Protein AF-A0A4Q4TQZ6-F1 (afdb_monomer_lite)

Radius of gyration: 32.96 Å; chains: 1; bounding box: 70×83×91 Å

Foldseek 3Di:
DDDDDLLVVLQVFWAFDDLVPPPPVVNVVVVVVVVVVVPPPPDDDDDDDDDDDDDDDDDDDDDDDDDDDDDDDDDDDDQDDLVVVLVVLVVLLVVLVVCLVPDPDDPVLPVLSVVLNVVSVVLSVVSVDSPDDPVVSVVVNVVSVVVNPPDDDDDDDDDDDDDDDDDDDDDDDDDDDPDVDDLVNDDPVRNVVVVVVVVVCVVWNQDPVRRGGTSTDGYPPCVVVPDDQPQWDADSVRRDIDRNDDWDDDVPDTSDDDPDDPVVVVVVVVCVVPVD

Secondary structure (DSSP, 8-state):
-----HHHHHHHHBPBPPTTTS-HHHHHHHHHHHHHTTTTTSS---------------------------------------HHHHHHHHHHHHHHHHHHHHS---HHHHHHHHHHHHHHHHHHHHTTSTT--HHHHHHHHHHHHHHT----S-------------------------S---GGGS-HHHHHHHHHHHHHHHHS---TTSSB-SS--B-TT-GGG----TTEEEEGGGTEEEE-S---EETTEESS--SS-HHHHHHHHHHHHHT-

pLDDT: mean 70.64, std 25.3, range [22.66, 97.5]

Sequence (276 aa):
MFQVDPDMVMLATGRKKDPKNLGPERFKKNKARKGASGEEAEEAASEQEAEAAAGESEEQAAEAQEQDPDTTDAPEPEKADLAPTRRQIQDLVKYAKEVIAETDLSAAQKQKLRAFMRQAKPLLARAGRANAEPSDIADELSRMVGDLKLSSSSKPSSPTQGTQQQSQQQQDGEATTTTNTSIEDLTGDERRALERLIREEEENPHDPSKPYLTPWRPRDYMSPFAFIPRYLEVNQNVCAAVYLRHPVARVGNAEVPTPYPYEINQLAYNWYLRRR

Structure (mmCIF, N/CA/C/O backbone):
data_AF-A0A4Q4TQZ6-F1
#
_entry.id   AF-A0A4Q4TQZ6-F1
#
loop_
_atom_site.group_PDB
_atom_site.id
_atom_site.type_symbol
_atom_site.label_atom_id
_atom_site.label_alt_id
_atom_site.label_comp_id
_atom_site.label_asym_id
_atom_site.label_entity_id
_atom_site.label_seq_id
_atom_site.pdbx_PDB_ins_code
_atom_site.Cartn_x
_atom_site.Cartn_y
_atom_site.Cartn_z
_atom_site.occupancy
_atom_site.B_iso_or_equiv
_atom_site.auth_seq_id
_atom_site.auth_comp_id
_atom_site.auth_asym_id
_atom_site.auth_atom_id
_atom_site.pdbx_PDB_model_num
ATOM 1 N N . MET A 1 1 ? -5.473 -15.841 -15.213 1.00 46.75 1 MET A N 1
ATOM 2 C C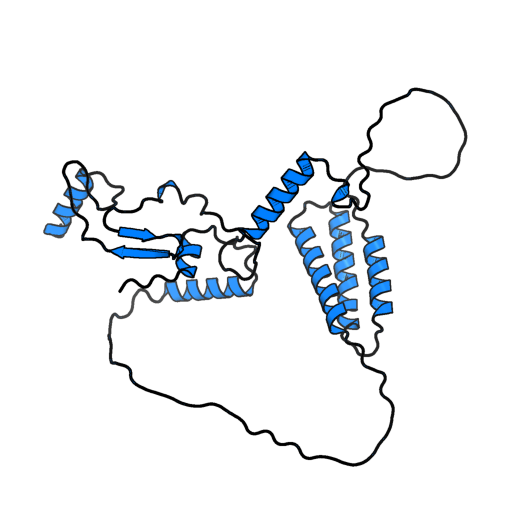A . MET A 1 1 ? -6.347 -14.700 -14.850 1.00 46.75 1 MET A CA 1
ATOM 3 C C . MET A 1 1 ? -5.846 -14.167 -13.511 1.00 46.75 1 MET A C 1
ATOM 5 O O . MET A 1 1 ? -5.540 -14.993 -12.664 1.00 46.75 1 MET A O 1
ATOM 9 N N . PHE A 1 2 ? -5.678 -12.854 -13.321 1.00 53.91 2 PHE A N 1
ATOM 10 C CA . PHE A 1 2 ? -5.187 -12.312 -12.041 1.00 53.91 2 PHE A CA 1
ATOM 11 C C . PHE A 1 2 ? -6.331 -12.261 -11.016 1.00 53.91 2 PHE A C 1
ATOM 13 O O . PHE A 1 2 ? -6.980 -11.231 -10.864 1.00 53.91 2 PHE A O 1
ATOM 20 N N . GLN A 1 3 ? -6.602 -13.380 -10.340 1.00 66.38 3 GLN A N 1
ATOM 21 C CA . GLN A 1 3 ? -7.408 -13.355 -9.120 1.00 66.38 3 GLN A CA 1
ATOM 22 C C . GLN A 1 3 ? -6.571 -12.738 -7.996 1.00 66.38 3 GLN A C 1
ATOM 24 O O . GLN A 1 3 ? -5.414 -13.105 -7.795 1.00 66.38 3 GLN A O 1
ATOM 29 N N . VAL A 1 4 ? -7.151 -11.757 -7.311 1.00 64.62 4 VAL A N 1
ATOM 30 C CA . VAL A 1 4 ? -6.521 -11.025 -6.214 1.00 64.62 4 VAL A CA 1
ATOM 31 C C . VAL A 1 4 ? -7.437 -11.151 -5.007 1.00 64.62 4 VAL A C 1
ATOM 33 O O . VAL A 1 4 ? -8.544 -10.621 -5.028 1.00 64.62 4 VAL A O 1
ATOM 36 N N . ASP A 1 5 ? -6.979 -11.845 -3.965 1.00 78.19 5 ASP A N 1
ATOM 37 C CA . ASP A 1 5 ? -7.731 -11.992 -2.717 1.00 78.19 5 ASP A CA 1
ATOM 38 C C . ASP A 1 5 ? -7.787 -10.642 -1.974 1.00 78.19 5 ASP A C 1
ATOM 40 O O . ASP A 1 5 ? -6.738 -10.159 -1.519 1.00 78.19 5 ASP A O 1
ATOM 44 N N . PRO A 1 6 ? -8.970 -10.018 -1.792 1.00 76.38 6 PRO A N 1
ATOM 45 C CA . PRO A 1 6 ? -9.061 -8.678 -1.202 1.00 76.38 6 PRO A CA 1
ATOM 46 C C . PRO A 1 6 ? -8.483 -8.604 0.220 1.00 76.38 6 PRO A C 1
ATOM 48 O O . PRO A 1 6 ? -7.769 -7.659 0.566 1.00 76.38 6 PRO A O 1
ATOM 51 N N . ASP A 1 7 ? -8.697 -9.649 1.025 1.00 75.69 7 ASP A N 1
ATOM 52 C CA . ASP A 1 7 ? -8.189 -9.750 2.400 1.00 75.69 7 ASP A CA 1
ATOM 53 C C . ASP A 1 7 ? -6.654 -9.712 2.480 1.00 75.69 7 ASP A C 1
ATOM 55 O O . ASP A 1 7 ? -6.078 -9.152 3.423 1.00 75.69 7 ASP A O 1
ATOM 59 N N . MET A 1 8 ? -5.974 -10.275 1.477 1.00 75.12 8 MET A N 1
ATOM 60 C CA . MET A 1 8 ? -4.512 -10.287 1.403 1.00 75.12 8 MET A CA 1
ATOM 61 C C . MET A 1 8 ? -3.959 -8.919 0.985 1.00 75.12 8 MET A C 1
ATOM 63 O O . MET A 1 8 ? -2.924 -8.495 1.507 1.00 75.12 8 MET A O 1
ATOM 67 N N . VAL A 1 9 ? -4.671 -8.184 0.122 1.00 74.12 9 VAL A N 1
ATOM 68 C CA . VAL A 1 9 ? -4.323 -6.799 -0.242 1.00 74.12 9 VAL A CA 1
ATOM 69 C C . VAL A 1 9 ? -4.476 -5.863 0.955 1.00 74.12 9 VAL A C 1
ATOM 71 O O . VAL A 1 9 ? -3.563 -5.087 1.241 1.00 74.12 9 VAL A O 1
ATOM 74 N N . MET A 1 10 ? -5.567 -5.984 1.717 1.00 74.44 10 MET A N 1
ATOM 75 C CA . MET A 1 10 ? -5.795 -5.184 2.929 1.00 74.44 10 MET A CA 1
ATOM 76 C C . MET A 1 10 ? -4.719 -5.415 4.002 1.00 74.44 10 MET A C 1
ATOM 78 O O . MET A 1 10 ? -4.341 -4.481 4.714 1.00 74.44 10 MET A O 1
ATOM 82 N N . LEU A 1 11 ? -4.164 -6.631 4.091 1.00 73.69 11 LEU A N 1
ATOM 83 C CA . LEU A 1 11 ? -3.017 -6.946 4.951 1.00 73.69 11 LEU A CA 1
ATOM 84 C C . LEU A 1 11 ? -1.680 -6.392 4.421 1.00 73.69 11 LEU A C 1
ATOM 86 O O . LEU A 1 11 ? -0.782 -6.094 5.215 1.00 73.69 11 LEU A O 1
ATOM 90 N N . ALA A 1 12 ? -1.520 -6.283 3.100 1.00 75.38 12 ALA A N 1
ATOM 91 C CA . ALA A 1 12 ? -0.311 -5.758 2.468 1.00 75.38 12 ALA A CA 1
ATOM 92 C C . ALA A 1 12 ? -0.206 -4.226 2.587 1.00 75.38 12 ALA A C 1
ATOM 94 O O . ALA A 1 12 ? 0.883 -3.706 2.843 1.00 75.38 12 ALA A O 1
ATOM 95 N N . THR A 1 13 ? -1.328 -3.515 2.438 1.00 81.06 13 THR A N 1
ATOM 96 C CA . THR A 1 13 ? -1.410 -2.045 2.515 1.00 81.06 13 THR A CA 1
ATOM 97 C C . THR A 1 13 ? -1.601 -1.531 3.945 1.00 81.06 13 THR A C 1
ATOM 99 O O . THR A 1 13 ? -1.044 -0.493 4.315 1.00 81.06 13 THR A O 1
ATOM 102 N N . GLY A 1 14 ? -2.357 -2.263 4.768 1.00 83.44 14 GLY A N 1
ATOM 103 C CA . GLY A 1 14 ? -2.691 -1.881 6.134 1.00 83.44 14 GLY A CA 1
ATOM 104 C C . GLY A 1 14 ? -1.530 -2.007 7.125 1.00 83.44 14 GLY A C 1
ATOM 105 O O . GLY A 1 14 ? -0.595 -2.804 6.973 1.00 83.44 14 GLY A O 1
ATOM 106 N N . ARG A 1 15 ? -1.597 -1.242 8.219 1.00 88.62 15 ARG A N 1
ATOM 107 C CA . ARG A 1 15 ? -0.691 -1.424 9.356 1.00 88.62 15 ARG A CA 1
ATOM 108 C C . ARG A 1 15 ? -0.929 -2.790 10.007 1.00 88.62 15 ARG A C 1
ATOM 110 O O . ARG A 1 15 ? -2.048 -3.176 10.341 1.00 88.62 15 ARG A O 1
ATOM 117 N N . LYS A 1 16 ? 0.161 -3.529 10.216 1.00 85.38 16 LYS A N 1
ATOM 118 C CA . LYS A 1 16 ? 0.147 -4.835 10.889 1.00 85.38 16 LYS A CA 1
ATOM 119 C C . LYS A 1 16 ? -0.183 -4.654 12.376 1.00 85.38 16 LYS A C 1
ATOM 121 O O . LYS A 1 16 ? 0.255 -3.673 12.976 1.00 85.38 16 LYS A O 1
ATOM 126 N N . LYS A 1 17 ? -0.923 -5.601 12.970 1.00 85.25 17 LYS A N 1
ATOM 127 C CA . LYS A 1 17 ? -1.104 -5.668 14.432 1.00 85.25 17 LYS A CA 1
ATOM 128 C C . LYS A 1 17 ? 0.265 -5.847 15.098 1.00 85.25 17 LYS A C 1
ATOM 130 O O . LYS A 1 17 ? 1.101 -6.600 14.592 1.00 85.25 17 LYS A O 1
ATOM 135 N N . ASP A 1 18 ? 0.496 -5.158 16.213 1.00 79.38 18 ASP A N 1
ATOM 136 C CA . ASP A 1 18 ? 1.776 -5.234 16.916 1.00 79.38 18 ASP A CA 1
ATOM 137 C C . ASP A 1 18 ? 2.014 -6.655 17.458 1.00 79.38 18 ASP A C 1
ATOM 139 O O . ASP A 1 18 ? 1.109 -7.236 18.057 1.00 79.38 18 ASP A O 1
ATOM 143 N N . PRO A 1 19 ? 3.220 -7.237 17.296 1.00 68.81 19 PRO A N 1
ATOM 144 C CA . PRO A 1 19 ? 3.499 -8.638 17.634 1.00 68.81 19 PRO A CA 1
ATOM 145 C C . PRO A 1 19 ? 3.224 -9.003 19.096 1.00 68.81 19 PRO A C 1
ATOM 147 O O . PRO A 1 19 ? 2.955 -10.163 19.387 1.00 68.81 19 PRO A O 1
ATOM 150 N N . LYS A 1 20 ? 3.260 -8.019 20.001 1.00 68.38 20 LYS A N 1
ATOM 151 C CA . LYS A 1 20 ? 2.932 -8.168 21.427 1.00 68.38 20 LYS A CA 1
ATOM 152 C C . LYS A 1 20 ? 1.426 -8.344 21.681 1.00 68.38 20 LYS A C 1
ATOM 154 O O . LYS A 1 20 ? 1.054 -8.963 22.670 1.00 68.38 20 LYS A O 1
ATOM 159 N N . ASN A 1 21 ? 0.593 -7.842 20.767 1.00 61.50 21 ASN A N 1
ATOM 160 C CA . ASN A 1 21 ? -0.868 -7.817 20.860 1.00 61.50 21 ASN A CA 1
ATOM 161 C C . ASN A 1 21 ? -1.517 -8.893 19.964 1.00 61.50 21 ASN A C 1
ATOM 163 O O . ASN A 1 21 ? -2.726 -9.108 20.021 1.00 61.50 21 ASN A O 1
ATOM 167 N N . LEU A 1 22 ? -0.734 -9.616 19.148 1.00 62.19 22 LEU A N 1
ATOM 168 C CA . LEU A 1 22 ? -1.190 -10.884 18.579 1.00 62.19 22 LEU A CA 1
ATOM 169 C C . LEU A 1 22 ? -1.278 -11.923 19.703 1.00 62.19 22 LEU A C 1
ATOM 171 O O . LEU A 1 22 ? -0.257 -12.391 20.204 1.00 62.19 22 LEU A O 1
ATOM 175 N N . GLY A 1 23 ? -2.505 -12.323 20.050 1.00 60.03 23 GLY A N 1
ATOM 176 C CA . GLY A 1 23 ? -2.752 -13.393 21.018 1.00 60.03 23 GLY A CA 1
ATOM 177 C C . GLY A 1 23 ? -1.961 -14.678 20.703 1.00 60.03 23 GLY A C 1
ATOM 178 O O . GLY A 1 23 ? -1.654 -14.951 19.533 1.00 60.03 23 GLY A O 1
ATOM 179 N N . PRO A 1 24 ? -1.641 -15.492 21.728 1.00 56.84 24 PRO A N 1
ATOM 180 C CA . PRO A 1 24 ? -0.612 -16.536 21.653 1.00 56.84 24 PRO A CA 1
ATOM 181 C C . PRO A 1 24 ? -0.830 -17.557 20.526 1.00 56.84 24 PRO A C 1
ATOM 183 O O . PRO A 1 24 ? 0.139 -18.048 19.951 1.00 56.84 24 PRO A O 1
ATOM 186 N N . GLU A 1 25 ? -2.082 -17.827 20.153 1.00 56.97 25 GLU A N 1
ATOM 187 C CA . GLU A 1 25 ? -2.438 -18.719 19.044 1.00 56.97 25 GLU A CA 1
ATOM 188 C C . GLU A 1 25 ? -1.992 -18.198 17.667 1.00 56.97 25 GLU A C 1
ATOM 190 O O . GLU A 1 25 ? -1.347 -18.921 16.902 1.00 56.97 25 GLU A O 1
ATOM 195 N N . ARG A 1 26 ? -2.239 -16.919 17.345 1.00 57.41 26 ARG A N 1
ATOM 196 C CA . ARG A 1 26 ? -1.788 -16.348 16.060 1.00 57.41 26 ARG A CA 1
ATOM 197 C C . ARG A 1 26 ? -0.271 -16.160 16.018 1.00 57.41 26 ARG A C 1
ATOM 199 O O . ARG A 1 26 ? 0.323 -16.311 14.951 1.00 57.41 26 ARG A O 1
ATOM 206 N N . PHE A 1 27 ? 0.369 -15.905 17.161 1.00 53.56 27 PHE A N 1
ATOM 207 C CA . PHE A 1 27 ? 1.830 -15.827 17.238 1.00 53.56 27 PHE A CA 1
ATOM 208 C C . PHE A 1 27 ? 2.492 -17.181 16.926 1.00 53.56 27 PHE A C 1
ATOM 210 O O . PHE A 1 27 ? 3.432 -17.238 16.130 1.00 53.56 27 PHE A O 1
ATOM 217 N N . LYS A 1 28 ? 1.953 -18.287 17.466 1.00 57.09 28 LYS A N 1
ATOM 218 C CA . LYS A 1 28 ? 2.378 -19.654 17.112 1.00 57.09 28 LYS A CA 1
ATOM 219 C C . LYS A 1 28 ? 2.161 -19.953 15.626 1.00 57.09 28 LYS A C 1
ATOM 221 O O . LYS A 1 28 ? 3.096 -20.409 14.975 1.00 57.09 28 LYS A O 1
ATOM 226 N N . LYS A 1 29 ? 0.981 -19.644 15.066 1.00 56.94 29 LYS A N 1
ATOM 227 C CA . LYS A 1 29 ? 0.668 -19.896 13.642 1.00 56.94 29 LYS A CA 1
ATOM 228 C C . LYS A 1 29 ? 1.604 -19.138 12.689 1.00 56.94 29 LYS A C 1
ATOM 230 O O . LYS A 1 29 ? 2.063 -19.711 11.703 1.00 56.94 29 LYS A O 1
ATOM 235 N N . ASN A 1 30 ? 1.956 -17.891 13.009 1.00 56.12 30 ASN A N 1
ATOM 236 C CA . ASN A 1 30 ? 2.937 -17.125 12.233 1.00 56.12 30 ASN A CA 1
ATOM 237 C C . ASN A 1 30 ? 4.373 -17.646 12.406 1.00 56.12 30 ASN A C 1
ATOM 239 O O . ASN A 1 30 ? 5.130 -17.636 11.438 1.00 56.12 30 ASN A O 1
ATOM 243 N N . LYS A 1 31 ? 4.754 -18.136 13.596 1.00 53.62 31 LYS A N 1
ATOM 244 C CA . LYS A 1 31 ? 6.061 -18.781 13.802 1.00 53.62 31 LYS A CA 1
ATOM 245 C C . LYS A 1 31 ? 6.168 -20.102 13.030 1.00 53.62 31 LYS A C 1
ATOM 247 O O . LYS A 1 31 ? 7.201 -20.337 12.420 1.00 53.62 31 LYS A O 1
ATOM 252 N N . ALA A 1 32 ? 5.105 -20.909 13.001 1.00 54.00 32 ALA A N 1
ATOM 253 C CA . ALA A 1 32 ? 5.043 -22.147 12.224 1.00 54.00 32 ALA A CA 1
ATOM 254 C C . ALA A 1 32 ? 5.158 -21.878 10.713 1.00 54.00 32 ALA A C 1
ATOM 256 O O . ALA A 1 32 ? 6.024 -22.451 10.060 1.00 54.00 32 ALA A O 1
ATOM 257 N N . ARG A 1 33 ? 4.381 -20.924 10.172 1.00 55.31 33 ARG A N 1
ATOM 258 C CA . ARG A 1 33 ? 4.494 -20.512 8.758 1.00 55.31 33 ARG A CA 1
ATOM 259 C C . ARG A 1 33 ? 5.878 -19.968 8.391 1.00 55.31 33 ARG A C 1
ATOM 261 O O . ARG A 1 33 ? 6.338 -20.221 7.288 1.00 55.31 33 ARG A O 1
ATOM 268 N N . LYS A 1 34 ? 6.545 -19.248 9.302 1.00 44.44 34 LYS A N 1
ATOM 269 C CA . LYS A 1 34 ? 7.909 -18.733 9.084 1.00 44.44 34 LYS A CA 1
ATOM 270 C C . LYS A 1 34 ? 9.004 -19.803 9.254 1.00 44.44 34 LYS A C 1
ATOM 272 O O . LYS A 1 34 ? 10.128 -19.571 8.831 1.00 44.44 34 LYS A O 1
ATOM 277 N N . GLY A 1 35 ? 8.688 -20.937 9.884 1.00 44.50 35 GLY A N 1
ATOM 278 C CA . GLY A 1 35 ? 9.528 -22.137 9.866 1.00 44.50 35 GLY A CA 1
ATOM 279 C C . GLY A 1 35 ? 9.439 -22.838 8.512 1.00 44.50 35 GLY A C 1
ATOM 280 O O . GLY A 1 35 ? 10.453 -22.973 7.844 1.00 44.50 35 GLY A O 1
ATOM 281 N N . ALA A 1 36 ? 8.217 -23.158 8.066 1.00 45.62 36 ALA A N 1
ATOM 282 C CA . ALA A 1 36 ? 7.973 -23.802 6.770 1.00 45.62 36 ALA A CA 1
ATOM 283 C C . ALA A 1 36 ? 8.559 -23.004 5.587 1.00 45.62 36 ALA A C 1
ATOM 285 O O . ALA A 1 36 ? 9.291 -23.545 4.765 1.00 45.62 36 ALA A O 1
ATOM 286 N N . SER A 1 37 ? 8.369 -21.677 5.568 1.00 37.31 37 SER A N 1
ATOM 287 C CA . SER A 1 37 ? 8.930 -20.807 4.520 1.00 37.31 37 SER A CA 1
ATOM 288 C C . SER A 1 37 ? 10.461 -20.638 4.565 1.00 37.31 37 SER A C 1
ATOM 290 O O . SER A 1 37 ? 10.980 -19.735 3.908 1.00 37.31 37 SER A O 1
ATOM 292 N N . GLY A 1 38 ? 11.168 -21.376 5.425 1.00 34.19 38 GLY A N 1
ATOM 293 C CA . GLY A 1 38 ? 12.628 -21.380 5.529 1.00 34.19 38 GLY A CA 1
ATOM 294 C C . GLY A 1 38 ? 13.298 -22.600 4.890 1.00 34.19 38 GLY A C 1
ATOM 295 O O . GLY A 1 38 ? 14.499 -22.535 4.650 1.00 34.19 38 GLY A O 1
ATOM 296 N N . GLU A 1 39 ? 12.546 -23.671 4.614 1.00 34.69 39 GLU A N 1
ATOM 297 C CA . GLU A 1 39 ? 13.072 -24.942 4.080 1.00 34.69 39 GLU A CA 1
ATOM 298 C C . GLU A 1 39 ? 12.522 -25.265 2.671 1.00 34.69 39 GLU A C 1
ATOM 300 O O . GLU A 1 39 ? 13.207 -25.899 1.878 1.00 34.69 39 GLU A O 1
ATOM 305 N N . GLU A 1 40 ? 11.350 -24.742 2.288 1.00 30.50 40 GLU A N 1
ATOM 306 C CA . GLU A 1 40 ? 10.684 -25.010 0.992 1.00 30.50 40 GLU A CA 1
ATOM 307 C C . GLU A 1 40 ? 11.235 -24.195 -0.209 1.00 30.50 40 GLU A C 1
ATOM 309 O O . GLU A 1 40 ? 10.511 -23.905 -1.160 1.00 30.50 40 GLU A O 1
ATOM 314 N N . ALA A 1 41 ? 12.503 -23.769 -0.175 1.00 31.39 41 ALA A N 1
ATOM 315 C CA . ALA A 1 41 ? 13.104 -22.931 -1.225 1.00 31.39 41 ALA A CA 1
ATOM 316 C C . ALA A 1 41 ? 14.045 -23.678 -2.192 1.00 31.39 41 ALA A C 1
ATOM 318 O O . ALA A 1 41 ? 14.497 -23.066 -3.162 1.00 31.39 41 ALA A O 1
ATOM 319 N N . GLU A 1 42 ? 14.365 -24.955 -1.936 1.00 29.48 42 GLU A N 1
ATOM 320 C CA . GLU A 1 42 ? 15.445 -25.666 -2.646 1.00 29.48 42 GLU A CA 1
ATOM 321 C C . GLU A 1 42 ? 15.070 -27.014 -3.298 1.00 29.48 42 GLU A C 1
ATOM 323 O O . GLU A 1 42 ? 15.891 -27.554 -4.037 1.00 29.48 42 GLU A O 1
ATOM 328 N N . GLU A 1 43 ? 13.841 -27.527 -3.138 1.00 24.98 43 GLU A N 1
ATOM 329 C CA . GLU A 1 43 ? 13.367 -28.700 -3.897 1.00 24.98 43 GLU A CA 1
ATOM 330 C C . GLU A 1 43 ? 12.249 -28.373 -4.898 1.00 24.98 43 GLU A C 1
ATOM 332 O O . GLU A 1 43 ? 11.226 -27.790 -4.554 1.00 24.98 43 GLU A O 1
ATOM 337 N N . ALA A 1 44 ? 12.499 -28.796 -6.145 1.00 25.70 44 ALA A N 1
ATOM 338 C CA . ALA A 1 44 ? 11.553 -29.267 -7.164 1.00 25.70 44 ALA A CA 1
ATOM 339 C C . ALA A 1 44 ? 10.150 -28.607 -7.199 1.00 25.70 44 ALA A C 1
ATOM 341 O O . ALA A 1 44 ? 9.284 -28.886 -6.383 1.00 25.70 44 ALA A O 1
ATOM 342 N N . ALA A 1 45 ? 9.773 -27.808 -8.202 1.00 32.88 45 ALA A N 1
ATOM 343 C CA . ALA A 1 45 ? 10.182 -27.854 -9.610 1.00 32.88 45 ALA A CA 1
ATOM 344 C C . ALA A 1 45 ? 10.053 -29.252 -10.262 1.00 32.88 45 ALA A C 1
ATOM 346 O O . ALA A 1 45 ? 10.870 -29.630 -11.100 1.00 32.88 45 ALA A O 1
ATOM 347 N N . SER A 1 46 ? 8.993 -29.989 -9.919 1.00 32.19 46 SER A N 1
ATOM 348 C CA . SER A 1 46 ? 8.478 -31.105 -10.722 1.00 32.19 46 SER A CA 1
ATOM 349 C C . SER A 1 46 ? 6.953 -31.223 -10.601 1.00 32.19 46 SER A C 1
ATOM 351 O O . SER A 1 46 ? 6.430 -31.227 -9.494 1.00 32.19 46 SER A O 1
ATOM 353 N N . GLU A 1 47 ? 6.297 -31.384 -11.756 1.00 25.69 47 GLU A N 1
ATOM 354 C CA . GLU A 1 47 ? 4.897 -31.818 -11.953 1.00 25.69 47 GLU A CA 1
ATOM 355 C C . GLU A 1 47 ? 3.785 -30.750 -11.796 1.00 25.69 47 GLU A C 1
ATOM 357 O O . GLU A 1 47 ? 3.278 -30.443 -10.721 1.00 25.69 47 GLU A O 1
ATOM 362 N N . GLN A 1 48 ? 3.374 -30.215 -12.956 1.00 26.59 48 GLN A N 1
ATOM 363 C CA . GLN A 1 48 ? 2.117 -29.493 -13.181 1.00 26.59 48 GLN A CA 1
ATOM 364 C C . GLN A 1 48 ? 0.990 -30.471 -13.565 1.00 26.59 48 GLN A C 1
ATOM 366 O O . GLN A 1 48 ? 1.217 -31.386 -14.347 1.00 26.59 48 GLN A O 1
ATOM 371 N N . GLU A 1 49 ? -0.225 -30.149 -13.108 1.00 25.06 49 GLU A N 1
ATOM 372 C CA . GLU A 1 49 ? -1.521 -30.312 -13.803 1.00 25.06 49 GLU A CA 1
ATOM 373 C C . GLU A 1 49 ? -1.951 -31.695 -14.344 1.00 25.06 49 GLU A C 1
ATOM 375 O O . GLU A 1 49 ? -1.522 -32.136 -15.406 1.00 25.06 49 GLU A O 1
ATOM 380 N N . ALA A 1 50 ? -2.988 -32.270 -13.711 1.00 26.02 50 ALA A N 1
ATOM 381 C CA . ALA A 1 50 ? -3.954 -33.158 -14.370 1.00 26.02 50 ALA A CA 1
ATOM 382 C C . ALA A 1 50 ? -5.350 -33.111 -13.698 1.00 26.02 50 ALA A C 1
ATOM 384 O O . ALA A 1 50 ? -5.624 -33.866 -12.775 1.00 26.02 50 ALA A O 1
ATOM 385 N N . GLU A 1 51 ? -6.197 -32.212 -14.215 1.00 25.02 51 GLU A N 1
ATOM 386 C CA . GLU A 1 51 ? -7.677 -32.235 -14.296 1.00 25.02 51 GLU A CA 1
ATOM 387 C C . GLU A 1 51 ? -8.608 -32.502 -13.086 1.00 25.02 51 GLU A C 1
ATOM 389 O O . GLU A 1 51 ? -8.282 -33.062 -12.045 1.00 25.02 51 GLU A O 1
ATOM 394 N N . ALA A 1 52 ? -9.853 -32.052 -13.279 1.00 22.66 52 ALA A N 1
ATOM 395 C CA . ALA A 1 52 ? -10.996 -32.162 -12.381 1.00 22.66 52 ALA A CA 1
ATOM 396 C C . ALA A 1 52 ? -12.194 -32.781 -13.120 1.00 22.66 52 ALA A C 1
ATOM 398 O O . ALA A 1 52 ? -12.303 -32.581 -14.326 1.00 22.66 52 ALA A O 1
ATOM 399 N N . ALA A 1 53 ? -13.139 -33.405 -12.402 1.00 25.75 53 ALA A N 1
ATOM 400 C CA . ALA A 1 53 ? -14.577 -33.394 -12.732 1.00 25.75 53 ALA A CA 1
ATOM 401 C C . ALA A 1 53 ? -15.433 -34.116 -11.667 1.00 25.75 53 ALA A C 1
ATOM 403 O O . ALA A 1 53 ? -15.070 -35.215 -11.274 1.00 25.75 53 ALA A O 1
ATOM 404 N N . ALA A 1 54 ? -16.586 -33.510 -11.326 1.00 24.20 54 ALA A N 1
ATOM 405 C CA . ALA A 1 54 ? -17.859 -34.091 -10.835 1.00 24.20 54 ALA A CA 1
ATOM 406 C C . ALA A 1 54 ? -17.873 -35.094 -9.640 1.00 24.20 54 ALA A C 1
ATOM 408 O O . ALA A 1 54 ? -17.014 -35.950 -9.499 1.00 24.20 54 ALA A O 1
ATOM 409 N N . GLY A 1 55 ? -18.882 -35.099 -8.759 1.00 22.92 55 GLY A N 1
ATOM 410 C CA . GLY A 1 55 ? -20.083 -34.261 -8.654 1.00 22.92 55 GLY A CA 1
ATOM 411 C C . GLY A 1 55 ? -20.938 -34.631 -7.423 1.00 22.92 55 GLY A C 1
ATOM 412 O O . GLY A 1 55 ? -20.581 -35.542 -6.685 1.00 22.92 55 GLY A O 1
ATOM 413 N N . GLU A 1 56 ? -22.013 -33.859 -7.233 1.00 23.56 56 GLU A N 1
ATOM 414 C CA . GLU A 1 56 ? -23.277 -34.062 -6.473 1.00 23.56 56 GLU A CA 1
ATOM 415 C C . GLU A 1 56 ? -23.548 -35.487 -5.911 1.00 23.56 56 GLU A C 1
ATOM 417 O O . GLU A 1 56 ? -23.242 -36.480 -6.562 1.00 23.56 56 GLU A O 1
ATOM 422 N N . SER A 1 57 ? -24.166 -35.721 -4.747 1.00 24.22 57 SER A N 1
ATOM 423 C CA . SER A 1 57 ? -25.049 -34.903 -3.884 1.00 24.22 57 SER A CA 1
ATOM 424 C C . SER A 1 57 ? -24.609 -35.011 -2.385 1.00 24.22 57 SER A C 1
ATOM 426 O O . SER A 1 57 ? -23.412 -35.149 -2.147 1.00 24.22 57 SER A O 1
ATOM 428 N N . GLU A 1 58 ? -25.399 -34.950 -1.291 1.00 25.98 58 GLU A N 1
ATOM 429 C CA . GLU A 1 58 ? -26.858 -34.841 -1.018 1.00 25.98 58 GLU A CA 1
ATOM 430 C C . GLU A 1 58 ? -27.126 -34.283 0.410 1.00 25.98 58 GLU A C 1
ATOM 432 O O . GLU A 1 58 ? -26.185 -34.042 1.168 1.00 25.98 58 GLU A O 1
ATOM 437 N N . GLU A 1 59 ? -28.397 -34.095 0.798 1.00 24.16 59 GLU A N 1
ATOM 438 C CA . GLU A 1 59 ? -28.835 -33.673 2.146 1.00 24.16 59 GLU A CA 1
ATOM 439 C C . GLU A 1 59 ? -29.754 -34.711 2.844 1.00 24.16 59 GLU A C 1
ATOM 441 O O . GLU A 1 59 ? -30.329 -35.585 2.206 1.00 24.16 59 GLU A O 1
ATOM 446 N N . GLN A 1 60 ? -29.978 -34.482 4.149 1.00 25.33 60 GLN A N 1
ATOM 447 C CA . GLN A 1 60 ? -31.142 -34.866 4.976 1.00 25.33 60 GLN A CA 1
ATOM 448 C C . GLN A 1 60 ? -31.248 -36.245 5.678 1.00 25.33 60 GLN A C 1
ATOM 450 O O . GLN A 1 60 ? -31.435 -37.300 5.088 1.00 25.33 60 GLN A O 1
ATOM 455 N N . ALA A 1 61 ? -31.321 -36.113 7.012 1.00 24.67 61 ALA A N 1
ATOM 456 C CA . ALA A 1 61 ? -32.348 -36.646 7.920 1.00 24.67 61 ALA A CA 1
ATOM 457 C C . ALA A 1 61 ? -32.496 -38.164 8.168 1.00 24.67 61 ALA A C 1
ATOM 459 O O . ALA A 1 61 ? -33.018 -38.914 7.351 1.00 24.67 61 ALA A O 1
ATOM 460 N N . ALA A 1 62 ? -32.259 -38.548 9.429 1.00 26.56 62 ALA A N 1
ATOM 461 C CA . ALA A 1 62 ? -33.108 -39.498 10.152 1.00 26.56 62 ALA A CA 1
ATOM 462 C C . ALA A 1 62 ? -33.073 -39.187 11.662 1.00 26.56 62 ALA A C 1
ATOM 464 O O . ALA A 1 62 ? -32.023 -39.255 12.300 1.00 26.56 62 ALA A O 1
ATOM 465 N N . GLU A 1 63 ? -34.227 -38.825 12.214 1.00 24.88 63 GLU A N 1
ATOM 466 C CA . GLU A 1 63 ? -34.489 -38.664 13.647 1.00 24.88 63 GLU A CA 1
ATOM 467 C C . GLU A 1 63 ? -35.130 -39.958 14.180 1.00 24.88 63 GLU A C 1
ATOM 469 O O . GLU A 1 63 ? -35.905 -40.595 13.467 1.00 24.88 63 GLU A O 1
ATOM 474 N N . ALA A 1 64 ? -34.818 -40.359 15.417 1.00 28.02 64 ALA A N 1
ATOM 475 C CA . ALA A 1 64 ? -35.484 -41.479 16.086 1.00 28.02 64 ALA A CA 1
ATOM 476 C C . ALA A 1 64 ? -35.527 -41.260 17.608 1.00 28.02 64 ALA A C 1
ATOM 478 O O . ALA A 1 64 ? -34.495 -41.281 18.279 1.00 28.02 64 ALA A O 1
ATOM 479 N N . GLN A 1 65 ? -36.737 -41.068 18.135 1.00 32.53 65 GLN A N 1
ATOM 480 C CA . GLN A 1 65 ? -37.079 -41.135 19.559 1.00 32.53 65 GLN A CA 1
ATOM 481 C C . GLN A 1 65 ? -37.987 -42.348 19.801 1.00 32.53 65 GLN A C 1
ATOM 483 O O . GLN A 1 65 ? -38.823 -42.628 18.952 1.00 32.53 65 GLN A O 1
ATOM 488 N N . GLU A 1 66 ? -37.855 -42.991 20.965 1.00 31.91 66 GLU A N 1
ATOM 489 C CA . GLU A 1 66 ? -38.874 -43.761 21.721 1.00 31.91 66 GLU A CA 1
ATOM 490 C C . GLU A 1 66 ? -38.153 -44.269 22.998 1.00 31.91 66 GLU A C 1
ATOM 492 O O . GLU A 1 66 ? -37.191 -45.023 22.889 1.00 31.91 66 GLU A O 1
ATOM 497 N N . GLN A 1 67 ? -38.280 -43.617 24.162 1.00 29.95 67 GLN A N 1
ATOM 498 C CA . GLN A 1 67 ? -39.362 -43.595 25.174 1.00 29.95 67 GLN A CA 1
ATOM 499 C C . GLN A 1 67 ? -39.207 -44.628 26.327 1.00 29.95 67 GLN A C 1
ATOM 501 O O . GLN A 1 67 ? -38.842 -45.781 26.122 1.00 29.95 67 GLN A O 1
ATOM 506 N N . ASP A 1 68 ? -39.449 -44.114 27.541 1.00 38.00 68 ASP A N 1
ATOM 507 C CA . ASP A 1 68 ? -39.264 -44.630 28.924 1.00 38.00 68 ASP A CA 1
ATOM 508 C C . ASP A 1 68 ? -40.291 -45.739 29.341 1.00 38.00 68 ASP A C 1
ATOM 510 O O . ASP A 1 68 ? -41.024 -46.174 28.448 1.00 38.00 68 ASP A O 1
ATOM 514 N N . PRO A 1 69 ? -40.451 -46.218 30.620 1.00 51.31 69 PRO A N 1
ATOM 515 C CA . PRO A 1 69 ? -39.903 -45.745 31.922 1.00 51.31 69 PRO A CA 1
ATOM 516 C C . PRO A 1 69 ? -39.537 -46.808 33.006 1.00 51.31 69 PRO A C 1
ATOM 518 O O . PRO A 1 69 ? -39.807 -47.990 32.824 1.00 51.31 69 PRO A O 1
ATOM 521 N N . ASP A 1 70 ? -38.975 -46.378 34.162 1.00 29.16 70 ASP A N 1
ATOM 522 C CA . ASP A 1 70 ? -39.605 -46.473 35.517 1.00 29.16 70 ASP A CA 1
ATOM 523 C C . ASP A 1 70 ? -38.733 -45.887 36.682 1.00 29.16 70 ASP A C 1
ATOM 525 O O . ASP A 1 70 ? -37.526 -46.107 36.732 1.00 29.16 70 ASP A O 1
ATOM 529 N N . THR A 1 71 ? -39.380 -45.207 37.649 1.00 28.27 71 THR A N 1
ATOM 530 C CA . THR A 1 71 ? -39.024 -45.030 39.091 1.00 28.27 71 THR A CA 1
ATOM 531 C C . THR A 1 71 ? -37.612 -44.499 39.471 1.00 28.27 71 THR A C 1
ATOM 533 O O . THR A 1 71 ? -36.620 -45.220 39.478 1.00 28.27 71 THR A O 1
ATOM 536 N N . THR A 1 72 ? -37.440 -43.263 39.975 1.00 33.16 72 THR A N 1
ATOM 537 C CA . THR A 1 72 ? -37.843 -42.813 41.336 1.00 33.16 72 THR A CA 1
ATOM 538 C C . THR A 1 72 ? -37.778 -41.278 41.474 1.00 33.16 72 THR A C 1
ATOM 540 O O . THR A 1 72 ? -36.875 -40.646 40.934 1.00 33.16 72 THR A O 1
ATOM 543 N N . ASP A 1 73 ? -38.690 -40.700 42.259 1.00 37.53 73 ASP A N 1
ATOM 544 C CA . ASP A 1 73 ? -38.864 -39.259 42.504 1.00 37.53 73 ASP A CA 1
ATOM 545 C C . ASP A 1 73 ? -37.956 -38.693 43.627 1.00 37.53 73 ASP A C 1
ATOM 547 O O . ASP A 1 73 ? -37.896 -39.248 44.728 1.00 37.53 73 ASP A O 1
ATOM 551 N N . ALA A 1 74 ? -37.277 -37.572 43.354 1.00 33.94 74 ALA A N 1
ATOM 552 C CA . ALA A 1 74 ? -36.708 -36.642 44.337 1.00 33.94 74 ALA A CA 1
ATOM 553 C C . ALA A 1 74 ? -36.419 -35.281 43.655 1.00 33.94 74 ALA A C 1
ATOM 555 O O . ALA A 1 74 ? -35.759 -35.264 42.613 1.00 33.94 74 ALA A O 1
ATOM 556 N N . PRO A 1 75 ? -36.853 -34.131 44.211 1.00 42.22 75 PRO A N 1
ATOM 557 C CA . PRO A 1 75 ? -36.748 -32.848 43.518 1.00 42.22 75 PRO A CA 1
ATOM 558 C C . PRO A 1 75 ? -35.315 -32.292 43.530 1.00 42.22 75 PRO A C 1
ATOM 560 O O . PRO A 1 75 ? -34.798 -31.895 44.578 1.00 42.22 75 PRO A O 1
ATOM 563 N N . GLU A 1 76 ? -34.679 -32.205 42.358 1.00 49.16 76 GLU A N 1
ATOM 564 C CA . GLU A 1 76 ? -33.482 -31.376 42.183 1.00 49.16 76 GLU A CA 1
ATOM 565 C C . GLU A 1 76 ? -33.861 -29.880 42.202 1.00 49.16 76 GLU A C 1
ATOM 567 O O . GLU A 1 76 ? -34.844 -29.495 41.565 1.00 49.16 76 GLU A O 1
ATOM 572 N N . PRO A 1 77 ? -33.087 -29.006 42.874 1.00 47.00 77 PRO A N 1
ATOM 573 C CA . PRO A 1 77 ? -33.265 -27.565 42.747 1.00 47.00 77 PRO A CA 1
ATOM 574 C C . PRO A 1 77 ? -32.874 -27.098 41.338 1.00 47.00 77 PRO A C 1
ATOM 576 O O . PRO A 1 77 ? -31.902 -27.589 40.755 1.00 47.00 77 PRO A O 1
ATOM 579 N N . GLU A 1 78 ? -33.613 -26.122 40.809 1.00 49.28 78 GLU A N 1
ATOM 580 C CA . GLU A 1 78 ? -33.377 -25.544 39.485 1.00 49.28 78 GLU A CA 1
ATOM 581 C C . GLU A 1 78 ? -31.934 -25.027 39.362 1.00 49.28 78 GLU A C 1
ATOM 583 O O . GLU A 1 78 ? -31.505 -24.108 40.063 1.00 49.28 78 GLU A O 1
ATOM 588 N N . LYS A 1 79 ? -31.160 -25.640 38.461 1.00 53.03 79 LYS A N 1
ATOM 589 C CA . LYS A 1 79 ? -29.757 -25.291 38.216 1.00 53.03 79 LYS A CA 1
ATOM 590 C C . LYS A 1 79 ? -29.690 -23.955 37.478 1.00 53.03 79 LYS A C 1
ATOM 592 O O . LYS A 1 79 ? -29.683 -23.927 36.251 1.00 53.03 79 LYS A O 1
ATOM 597 N N . ALA A 1 80 ? -29.621 -22.855 38.225 1.00 60.28 80 ALA A N 1
ATOM 598 C CA . ALA A 1 80 ? -29.377 -21.532 37.662 1.00 60.28 80 ALA A CA 1
ATOM 599 C C . ALA A 1 80 ? -28.087 -21.533 36.819 1.00 60.28 80 ALA A C 1
ATOM 601 O O . ALA A 1 80 ? -27.027 -21.969 37.277 1.00 60.28 80 ALA A O 1
ATOM 602 N N . ASP A 1 81 ? -28.163 -21.029 35.586 1.00 64.06 81 ASP A N 1
ATOM 603 C CA . ASP A 1 81 ? -27.016 -20.988 34.680 1.00 64.06 81 ASP A CA 1
ATOM 604 C C . ASP A 1 81 ? -25.906 -20.074 35.228 1.00 64.06 81 ASP A C 1
ATOM 606 O O . ASP A 1 81 ? -25.972 -18.847 35.160 1.00 64.06 81 ASP A O 1
ATOM 610 N N . LEU A 1 82 ? -24.826 -20.681 35.731 1.00 66.94 82 LEU A N 1
ATOM 611 C CA . LEU A 1 82 ? -23.630 -19.992 36.248 1.00 66.94 82 LEU A CA 1
ATOM 612 C C . LEU A 1 82 ? -22.618 -19.604 35.143 1.00 66.94 82 LEU A C 1
ATOM 614 O O . LEU A 1 82 ? -21.562 -19.019 35.401 1.00 66.94 82 LEU A O 1
ATOM 618 N N . ALA A 1 83 ? -22.923 -19.911 33.879 1.00 71.94 83 ALA A N 1
ATOM 619 C CA . ALA A 1 83 ? -22.103 -19.546 32.726 1.00 71.94 83 ALA A CA 1
ATOM 620 C C . ALA A 1 83 ? -21.870 -18.021 32.535 1.00 71.94 83 ALA A C 1
ATOM 622 O O . ALA A 1 83 ? -20.715 -17.645 32.295 1.00 71.94 83 ALA A O 1
ATOM 623 N N . PRO A 1 84 ? -22.878 -17.121 32.625 1.00 77.94 84 PRO A N 1
ATOM 624 C CA . PRO A 1 84 ? -22.681 -15.681 32.437 1.00 77.94 84 PRO A CA 1
ATOM 625 C C . PRO A 1 84 ? -21.836 -15.036 33.544 1.00 77.94 84 PRO A C 1
ATOM 627 O O . PRO A 1 84 ? -20.904 -14.295 33.229 1.00 77.94 84 PRO A O 1
ATOM 630 N N . THR A 1 85 ? -22.071 -15.366 34.819 1.00 80.31 85 THR A N 1
ATOM 631 C CA . THR A 1 85 ? -21.284 -14.830 35.948 1.00 80.31 85 THR A CA 1
ATOM 632 C C . THR A 1 85 ? -19.817 -15.256 35.850 1.00 80.31 85 THR A C 1
ATOM 634 O O . THR A 1 85 ? -18.904 -14.443 36.014 1.00 80.31 85 THR A O 1
ATOM 637 N N . ARG A 1 86 ? -19.556 -16.510 35.456 1.00 84.75 86 ARG A N 1
ATOM 638 C CA . ARG A 1 86 ? -18.200 -17.001 35.167 1.00 84.75 86 ARG A CA 1
ATOM 639 C C . ARG A 1 86 ? -17.518 -16.240 34.020 1.00 84.75 86 ARG A C 1
ATOM 641 O O . ARG A 1 86 ? -16.313 -15.999 34.116 1.00 84.75 86 ARG A O 1
ATOM 648 N N . ARG A 1 87 ? -18.240 -15.871 32.952 1.00 88.00 87 ARG A N 1
ATOM 649 C CA . ARG A 1 87 ? -17.698 -15.051 31.845 1.00 88.00 87 ARG A CA 1
ATOM 650 C C . ARG A 1 87 ? -17.329 -13.647 32.334 1.00 88.00 87 ARG A C 1
ATOM 652 O O . ARG A 1 87 ? -16.184 -13.241 32.166 1.00 88.00 87 ARG A O 1
ATOM 659 N N . GLN A 1 88 ? -18.225 -12.983 33.062 1.00 87.44 88 GLN A N 1
ATOM 660 C CA . GLN A 1 88 ? -17.979 -11.658 33.649 1.00 87.44 88 GLN A CA 1
ATOM 661 C C . GLN A 1 88 ? -16.730 -11.641 34.555 1.00 87.44 88 GLN A C 1
ATOM 663 O O . GLN A 1 88 ? -15.868 -10.774 34.410 1.00 87.44 88 GLN A O 1
ATOM 668 N N . ILE A 1 89 ? -16.559 -12.644 35.429 1.00 87.81 89 ILE A N 1
ATOM 669 C CA . ILE A 1 89 ? -15.354 -12.781 36.273 1.00 87.81 89 ILE A CA 1
ATOM 670 C C . ILE A 1 89 ? -14.087 -12.985 35.424 1.00 87.81 89 ILE A C 1
ATOM 672 O O . ILE A 1 89 ? -13.027 -12.446 35.751 1.00 87.81 89 ILE A O 1
ATOM 676 N N . GLN A 1 90 ? -14.165 -13.754 34.331 1.00 90.50 90 GLN A N 1
ATOM 677 C CA . GLN A 1 90 ? -13.033 -13.929 33.416 1.00 90.50 90 GLN A CA 1
ATOM 678 C C . GLN A 1 90 ? -12.635 -12.619 32.738 1.00 90.50 90 GLN A C 1
ATOM 680 O O . GLN A 1 90 ? -11.439 -12.340 32.650 1.00 90.50 90 GLN A O 1
ATOM 685 N N . ASP A 1 91 ? -13.605 -11.827 32.290 1.00 92.69 91 ASP A N 1
ATOM 686 C CA . ASP A 1 91 ? -13.355 -10.577 31.574 1.00 92.69 91 ASP A CA 1
ATOM 687 C C . ASP A 1 91 ? -12.783 -9.500 32.504 1.00 92.69 91 ASP A C 1
ATOM 689 O O . ASP A 1 91 ? -11.757 -8.905 32.177 1.00 92.69 91 ASP A O 1
ATOM 693 N N . LEU A 1 92 ? -13.297 -9.363 33.732 1.00 90.06 92 LEU A N 1
ATOM 694 C CA . LEU A 1 92 ? -12.693 -8.502 34.762 1.00 90.06 92 LEU A CA 1
ATOM 695 C C . LEU A 1 92 ? -11.225 -8.866 35.059 1.00 90.06 92 LEU A C 1
ATOM 697 O O . LEU A 1 92 ? -10.386 -7.989 35.273 1.00 90.06 92 LEU A O 1
ATOM 701 N N . VAL A 1 93 ? -10.876 -10.158 35.034 1.00 91.38 93 VAL A N 1
ATOM 702 C CA . VAL A 1 93 ? -9.491 -10.630 35.217 1.00 91.38 93 VAL A CA 1
ATOM 703 C C . VAL A 1 93 ? -8.621 -10.431 33.961 1.00 91.38 93 VAL A C 1
ATOM 705 O O . VAL A 1 93 ? -7.393 -10.426 34.086 1.00 91.38 93 VAL A O 1
ATOM 708 N N . LYS A 1 94 ? -9.199 -10.255 32.763 1.00 93.69 94 LYS A N 1
ATOM 709 C CA . LYS A 1 94 ? -8.466 -9.814 31.556 1.00 93.69 94 LYS A CA 1
ATOM 710 C C . LYS A 1 94 ? -8.180 -8.314 31.635 1.00 93.69 94 LYS A C 1
ATOM 712 O O . LYS A 1 94 ? -7.005 -7.952 31.668 1.00 93.69 94 LYS A O 1
ATOM 717 N N . TYR A 1 95 ? -9.212 -7.492 31.846 1.00 90.94 95 TYR A N 1
ATOM 718 C CA . TYR A 1 95 ? -9.086 -6.042 32.028 1.00 90.94 95 TYR A CA 1
ATOM 719 C C . TYR A 1 95 ? -8.064 -5.681 33.118 1.00 90.94 95 TYR A C 1
ATOM 721 O O . TYR A 1 95 ? -7.177 -4.861 32.899 1.00 90.94 95 TYR A O 1
ATOM 729 N N . ALA A 1 96 ? -8.089 -6.355 34.275 1.00 90.75 96 ALA A N 1
ATOM 730 C CA . ALA A 1 96 ? -7.114 -6.115 35.345 1.00 90.75 96 ALA A CA 1
ATOM 731 C C . ALA A 1 96 ? -5.650 -6.432 34.956 1.00 90.75 96 ALA A C 1
ATOM 733 O O . ALA A 1 96 ? -4.728 -5.896 35.576 1.00 90.75 96 ALA A O 1
ATOM 734 N N . LYS A 1 97 ? -5.405 -7.291 33.954 1.00 91.75 97 LYS A N 1
ATOM 735 C CA . LYS A 1 97 ? -4.058 -7.553 33.409 1.00 91.75 97 LYS A CA 1
ATOM 736 C C . LYS A 1 97 ? -3.657 -6.522 32.364 1.00 91.75 97 LYS A C 1
ATOM 738 O O . LYS A 1 97 ? -2.509 -6.090 32.385 1.00 91.75 97 LYS A O 1
ATOM 743 N N . GLU A 1 98 ? -4.583 -6.148 31.486 1.00 92.62 98 GLU A N 1
ATOM 744 C CA . GLU A 1 98 ? -4.388 -5.123 30.454 1.00 92.62 98 GLU A CA 1
ATOM 745 C C . GLU A 1 98 ? -4.053 -3.780 31.110 1.00 92.62 98 GLU A C 1
ATOM 747 O O . GLU A 1 98 ? -2.995 -3.218 30.847 1.00 92.62 98 GLU A O 1
ATOM 752 N N . VAL A 1 99 ? -4.819 -3.371 32.126 1.00 90.81 99 VAL A N 1
ATOM 753 C CA . VAL A 1 99 ? -4.548 -2.171 32.935 1.00 90.81 99 VAL A CA 1
ATOM 754 C C . VAL A 1 99 ? -3.148 -2.189 33.575 1.00 90.81 99 VAL A C 1
ATOM 756 O O . VAL A 1 99 ? -2.468 -1.164 33.581 1.00 90.81 99 VAL A O 1
ATOM 759 N N . ILE A 1 100 ? -2.658 -3.335 34.071 1.00 89.75 100 ILE A N 1
ATOM 760 C CA . ILE A 1 100 ? -1.282 -3.457 34.606 1.00 89.75 100 ILE A CA 1
ATOM 761 C C . ILE A 1 100 ? -0.208 -3.321 33.510 1.00 89.75 100 ILE A C 1
ATOM 763 O O . ILE A 1 100 ? 0.917 -2.925 33.828 1.00 89.75 100 ILE A O 1
ATOM 767 N N . ALA A 1 101 ? -0.522 -3.702 32.270 1.00 88.62 101 ALA A N 1
ATOM 768 C CA . ALA A 1 101 ? 0.408 -3.727 31.144 1.00 88.62 101 ALA A CA 1
ATOM 769 C C . ALA A 1 101 ? 0.459 -2.399 30.371 1.00 88.62 101 ALA A C 1
ATOM 771 O O . ALA A 1 101 ? 1.529 -2.027 29.895 1.00 88.62 101 ALA A O 1
ATOM 772 N N . GLU A 1 102 ? -0.672 -1.701 30.259 1.00 81.69 102 GLU A N 1
ATOM 773 C CA . GLU A 1 102 ? -0.815 -0.470 29.473 1.00 81.69 102 GLU A CA 1
ATOM 774 C C . GLU A 1 102 ? -0.614 0.807 30.296 1.00 81.69 102 GLU A C 1
ATOM 776 O O . GLU A 1 102 ? -0.173 1.813 29.747 1.00 81.69 102 GLU A O 1
ATOM 781 N N . THR A 1 103 ? -0.910 0.789 31.604 1.00 83.69 103 THR A N 1
ATOM 782 C CA . THR A 1 103 ? -0.884 2.008 32.433 1.00 83.69 103 THR A CA 1
ATOM 783 C C . THR A 1 103 ? 0.240 2.018 33.473 1.00 83.69 103 THR A C 1
ATOM 785 O O . THR A 1 103 ? 0.488 1.046 34.201 1.00 83.69 103 THR A O 1
ATOM 788 N N . ASP A 1 104 ? 0.905 3.170 33.608 1.00 82.38 104 ASP A N 1
ATOM 789 C CA . ASP A 1 104 ? 1.980 3.397 34.580 1.00 82.38 104 ASP A CA 1
ATOM 790 C C . ASP A 1 104 ? 1.460 3.658 36.001 1.00 82.38 104 ASP A C 1
ATOM 792 O O . ASP A 1 104 ? 1.687 4.683 36.640 1.00 82.38 104 ASP A O 1
ATOM 796 N N . LEU A 1 105 ? 0.770 2.653 36.534 1.00 84.44 105 LEU A N 1
ATOM 797 C CA . LEU A 1 105 ? 0.315 2.616 37.918 1.00 84.44 105 LEU A CA 1
ATOM 798 C C . LEU A 1 105 ? 1.489 2.502 38.899 1.00 84.44 105 LEU A C 1
ATOM 800 O O . LEU A 1 105 ? 2.478 1.799 38.646 1.00 84.44 105 LEU A O 1
ATOM 804 N N . SER A 1 106 ? 1.328 3.121 40.069 1.00 88.56 106 SER A N 1
ATOM 805 C CA . SER A 1 106 ? 2.265 3.009 41.191 1.00 88.56 106 SER A CA 1
ATOM 806 C C . SER A 1 106 ? 2.404 1.564 41.689 1.00 88.56 106 SER A C 1
ATOM 808 O O . SER A 1 106 ? 1.509 0.728 41.523 1.00 88.56 106 SER A O 1
ATOM 810 N N . ALA A 1 107 ? 3.515 1.261 42.368 1.00 87.75 107 ALA A N 1
ATOM 811 C CA . ALA A 1 107 ? 3.778 -0.074 42.911 1.00 87.75 107 ALA A CA 1
ATOM 812 C C . ALA A 1 107 ? 2.650 -0.577 43.837 1.00 87.75 107 ALA A C 1
ATOM 814 O O . ALA A 1 107 ? 2.253 -1.739 43.742 1.00 87.75 107 ALA A O 1
ATOM 815 N N . ALA A 1 108 ? 2.073 0.307 44.660 1.00 87.25 108 ALA A N 1
ATOM 816 C CA . ALA A 1 108 ? 0.948 -0.011 45.540 1.00 87.25 108 ALA A CA 1
ATOM 817 C C . ALA A 1 108 ? -0.339 -0.342 44.760 1.00 87.25 108 ALA A C 1
ATOM 819 O O . ALA A 1 108 ? -1.028 -1.310 45.082 1.00 87.25 108 ALA A O 1
ATOM 820 N N . GLN A 1 109 ? -0.651 0.405 43.697 1.00 87.62 109 GLN A N 1
ATOM 821 C CA . GLN A 1 109 ? -1.797 0.116 42.824 1.00 87.62 109 GLN A CA 1
ATOM 822 C C . GLN A 1 109 ? -1.608 -1.216 42.075 1.00 87.62 109 GLN A C 1
ATOM 824 O O . GLN A 1 109 ? -2.511 -2.055 42.066 1.00 87.62 109 GLN A O 1
ATOM 829 N N . LYS A 1 110 ? -0.403 -1.473 41.543 1.00 90.88 110 LYS A N 1
ATOM 830 C CA . LYS A 1 110 ? -0.033 -2.758 40.920 1.00 90.88 110 LYS A CA 1
ATOM 831 C C . LYS A 1 110 ? -0.102 -3.923 41.925 1.00 90.88 110 LYS A C 1
ATOM 833 O O . LYS A 1 110 ? -0.493 -5.025 41.547 1.00 90.88 110 LYS A O 1
ATOM 838 N N . GLN A 1 111 ? 0.210 -3.703 43.205 1.00 90.25 111 GLN A N 1
ATOM 839 C CA . GLN A 1 111 ? 0.036 -4.700 44.271 1.00 90.25 111 GLN A CA 1
ATOM 840 C C . GLN A 1 111 ? -1.447 -4.980 44.571 1.00 90.25 111 GLN A C 1
ATOM 842 O O . GLN A 1 111 ? -1.820 -6.150 44.654 1.00 90.25 111 GLN A O 1
ATOM 847 N N . LYS A 1 112 ? -2.300 -3.947 44.660 1.00 90.38 112 LYS A N 1
ATOM 848 C CA . LYS A 1 112 ? -3.757 -4.101 44.848 1.00 90.38 112 LYS A CA 1
ATOM 849 C C . LYS A 1 112 ? -4.417 -4.873 43.701 1.00 90.38 112 LYS A C 1
ATOM 851 O O . LYS A 1 112 ? -5.109 -5.852 43.957 1.00 90.38 112 LYS A O 1
ATOM 856 N N . LEU A 1 113 ? -4.133 -4.525 42.444 1.00 91.06 113 LEU A N 1
ATOM 857 C CA . LEU A 1 113 ? -4.658 -5.257 41.278 1.00 91.06 113 LEU A CA 1
ATOM 858 C C . LEU A 1 113 ? -4.182 -6.723 41.239 1.00 91.06 113 LEU A C 1
ATOM 860 O O . LEU A 1 113 ? -4.940 -7.623 40.877 1.00 91.06 113 LEU A O 1
ATOM 864 N N . ARG A 1 114 ? -2.947 -7.008 41.676 1.00 91.25 114 ARG A N 1
ATOM 865 C CA . ARG A 1 114 ? -2.456 -8.391 41.833 1.00 91.25 114 ARG A CA 1
ATOM 866 C C . ARG A 1 114 ? -3.132 -9.138 42.987 1.00 91.25 114 ARG A C 1
ATOM 868 O O . ARG A 1 114 ? -3.313 -10.348 42.868 1.00 91.25 114 ARG A O 1
ATOM 875 N N . ALA A 1 115 ? -3.511 -8.457 44.069 1.00 92.06 115 ALA A N 1
ATOM 876 C CA . ALA A 1 115 ? -4.299 -9.040 45.155 1.00 92.06 115 ALA A CA 1
ATOM 877 C C . ALA A 1 115 ? -5.723 -9.382 44.682 1.00 92.06 115 ALA A C 1
ATOM 879 O O . ALA A 1 115 ? -6.131 -10.535 44.810 1.00 92.06 115 ALA A O 1
ATOM 880 N N . PHE A 1 116 ? -6.394 -8.454 43.991 1.00 92.19 116 PHE A N 1
ATOM 881 C CA . PHE A 1 116 ? -7.690 -8.686 43.344 1.00 92.19 116 PHE A CA 1
ATOM 882 C C . PHE A 1 116 ? -7.662 -9.900 42.410 1.00 92.19 116 PHE A C 1
ATOM 884 O O . PHE A 1 116 ? -8.446 -10.828 42.570 1.00 92.19 116 PHE A O 1
ATOM 891 N N . MET A 1 117 ? -6.684 -9.985 41.501 1.00 92.06 117 MET A N 1
ATOM 892 C CA . MET A 1 117 ? -6.529 -11.158 40.629 1.00 92.06 117 MET A CA 1
ATOM 893 C C . MET A 1 117 ? -6.234 -12.468 41.381 1.00 92.06 117 MET A C 1
ATOM 895 O O . MET A 1 117 ? -6.453 -13.545 40.824 1.00 92.06 117 MET A O 1
ATOM 899 N N . ARG A 1 118 ? -5.705 -12.423 42.612 1.00 91.44 118 ARG A N 1
ATOM 900 C CA . ARG A 1 118 ? -5.551 -13.615 43.466 1.00 91.44 118 ARG A CA 1
ATOM 901 C C . ARG A 1 118 ? -6.863 -14.003 44.146 1.00 91.44 118 ARG A C 1
ATOM 903 O O . ARG A 1 118 ? -7.083 -15.197 44.306 1.00 91.44 118 ARG A O 1
ATOM 910 N N . GLN A 1 119 ? -7.711 -13.038 44.498 1.00 89.38 119 GLN A N 1
ATOM 911 C CA . GLN A 1 119 ? -9.006 -13.255 45.156 1.00 89.38 119 GLN A CA 1
ATOM 912 C C . GLN A 1 119 ? -10.136 -13.591 44.161 1.00 89.38 119 GLN A C 1
ATOM 914 O O . GLN A 1 119 ? -10.957 -14.452 44.443 1.00 89.38 119 GLN A O 1
ATOM 919 N N . ALA A 1 120 ? -10.125 -13.042 42.942 1.00 89.19 120 ALA A N 1
ATOM 920 C CA . ALA A 1 120 ? -11.108 -13.363 41.899 1.00 89.19 120 ALA A CA 1
ATOM 921 C C . ALA A 1 120 ? -10.936 -14.779 41.298 1.00 89.19 120 ALA A C 1
ATOM 923 O O . ALA A 1 120 ? -11.901 -15.403 40.856 1.00 89.19 120 ALA A O 1
ATOM 924 N N . LYS A 1 121 ? -9.712 -15.330 41.298 1.00 88.44 121 LYS A N 1
ATOM 925 C CA . LYS A 1 121 ? -9.419 -16.694 40.806 1.00 88.44 121 LYS A CA 1
ATOM 926 C C . LYS A 1 121 ? -10.192 -17.814 41.527 1.00 88.44 121 LYS A C 1
ATOM 928 O O . LYS A 1 121 ? -10.763 -18.645 40.822 1.00 88.44 121 LYS A O 1
ATOM 933 N N . PRO A 1 122 ? -10.228 -17.895 42.873 1.00 87.12 122 PRO A N 1
ATOM 934 C CA . PRO A 1 122 ? -11.050 -18.889 43.558 1.00 87.12 122 PRO A CA 1
ATOM 935 C C . PRO A 1 122 ? -12.552 -18.672 43.329 1.00 87.12 122 PRO A C 1
ATOM 937 O O . PRO A 1 122 ? -13.272 -19.663 43.270 1.00 87.12 122 PRO A O 1
ATOM 940 N N . LEU A 1 123 ? -13.029 -17.441 43.097 1.00 85.56 123 LEU A N 1
ATOM 941 C CA . LEU A 1 123 ? -14.442 -17.209 42.755 1.00 85.56 123 LEU A CA 1
ATOM 942 C C . LEU A 1 123 ? -14.810 -17.755 41.374 1.00 85.56 123 LEU A C 1
ATOM 944 O O . LEU A 1 123 ? -15.855 -18.374 41.233 1.00 85.56 123 LEU A O 1
ATOM 948 N N . LEU A 1 124 ? -13.917 -17.653 40.386 1.00 84.75 124 LEU A N 1
ATOM 949 C CA . LEU A 1 124 ? -14.073 -18.319 39.083 1.00 84.75 124 LEU A CA 1
ATOM 950 C C . LEU A 1 124 ? -14.179 -19.853 39.243 1.00 84.75 124 LEU A C 1
ATOM 952 O O . LEU A 1 124 ? -14.956 -20.508 38.548 1.00 84.75 124 LEU A O 1
ATOM 956 N N . ALA A 1 125 ? -13.426 -20.433 40.186 1.00 82.50 125 ALA A N 1
ATOM 957 C CA . ALA A 1 125 ? -13.512 -21.856 40.519 1.00 82.50 125 ALA A CA 1
ATOM 958 C C . ALA A 1 125 ? -14.768 -22.219 41.341 1.00 82.50 125 ALA A C 1
ATOM 960 O O . ALA A 1 125 ? -15.254 -23.343 41.215 1.00 82.50 125 ALA A O 1
ATOM 961 N N . ARG A 1 126 ? -15.304 -21.292 42.152 1.00 81.75 126 ARG A N 1
ATOM 962 C CA . ARG A 1 126 ? -16.546 -21.451 42.934 1.00 81.75 126 ARG A CA 1
ATOM 963 C C . ARG A 1 126 ? -17.790 -21.341 42.046 1.00 81.75 126 ARG A C 1
ATOM 965 O O . ARG A 1 126 ? -18.632 -22.224 42.108 1.00 81.75 126 ARG A O 1
ATOM 972 N N . ALA A 1 127 ? -17.815 -20.380 41.121 1.00 77.44 127 ALA A N 1
ATOM 973 C CA . ALA A 1 127 ? -18.826 -20.215 40.067 1.00 77.44 127 ALA A CA 1
ATOM 974 C C . ALA A 1 127 ? -18.873 -21.374 39.044 1.00 77.44 127 ALA A C 1
ATOM 976 O O . ALA A 1 127 ? -19.692 -21.371 38.135 1.00 77.44 127 ALA A O 1
ATOM 977 N N . GLY A 1 128 ? -17.963 -22.350 39.138 1.00 69.62 128 GLY A N 1
ATOM 978 C CA . GLY A 1 128 ? -17.995 -23.590 38.356 1.00 69.62 128 GLY A CA 1
ATOM 979 C C . GLY A 1 128 ? -18.501 -24.810 39.132 1.00 69.62 128 GLY A C 1
ATOM 980 O O . GLY A 1 128 ? -18.289 -25.926 38.666 1.00 69.62 128 GLY A O 1
ATOM 981 N N . ARG A 1 129 ? -19.078 -24.632 40.329 1.00 76.50 129 ARG A N 1
ATOM 982 C CA . ARG A 1 129 ? -19.593 -25.710 41.190 1.00 76.50 129 ARG A CA 1
ATOM 983 C C . ARG A 1 129 ? -21.078 -25.495 41.471 1.00 76.50 129 ARG A C 1
ATOM 985 O O . ARG A 1 129 ? -21.495 -24.363 41.669 1.00 76.50 129 ARG A O 1
ATOM 992 N N . ALA A 1 130 ? -21.832 -26.587 41.579 1.00 61.88 130 ALA A N 1
ATOM 993 C CA . ALA A 1 130 ? -23.289 -26.577 41.757 1.00 61.88 130 ALA A CA 1
ATOM 994 C C . ALA A 1 130 ? -23.796 -26.005 43.103 1.00 61.88 130 ALA A C 1
ATOM 996 O O . ALA A 1 130 ? -24.993 -25.827 43.266 1.00 61.88 130 ALA A O 1
ATOM 997 N N . ASN A 1 131 ? -22.907 -25.709 44.059 1.00 63.12 131 ASN A N 1
ATOM 998 C CA . ASN A 1 131 ? -23.263 -25.303 45.427 1.00 63.12 131 ASN A CA 1
ATOM 999 C C . ASN A 1 131 ? -22.980 -23.807 45.682 1.00 63.12 131 ASN A C 1
ATOM 1001 O O . ASN A 1 131 ? -22.490 -23.453 46.758 1.00 63.12 131 ASN A O 1
ATOM 1005 N N . ALA A 1 132 ? -23.144 -22.941 44.681 1.00 68.56 132 ALA A N 1
ATOM 1006 C CA . ALA A 1 132 ? -22.816 -21.522 44.799 1.00 68.56 132 ALA A CA 1
ATOM 1007 C C . ALA A 1 132 ? -23.894 -20.641 44.160 1.00 68.56 132 ALA A C 1
ATOM 1009 O O . ALA A 1 132 ? -24.051 -20.642 42.942 1.00 68.56 132 ALA A O 1
ATOM 1010 N N . GLU A 1 133 ? -24.580 -19.857 44.992 1.00 78.25 133 GLU A N 1
ATOM 1011 C CA . GLU A 1 133 ? -25.599 -18.910 44.545 1.00 78.25 133 GLU A CA 1
ATOM 1012 C C . GLU A 1 133 ? -24.986 -17.742 43.745 1.00 78.25 133 GLU A C 1
ATOM 1014 O O . GLU A 1 133 ? -23.935 -17.211 44.136 1.00 78.25 133 GLU A O 1
ATOM 1019 N N . PRO A 1 134 ? -25.630 -17.285 42.651 1.00 75.56 134 PRO A N 1
ATOM 1020 C CA . PRO A 1 134 ? -25.159 -16.137 41.874 1.00 75.56 134 PRO A CA 1
ATOM 1021 C C . PRO A 1 134 ? -25.052 -14.838 42.689 1.00 75.56 134 PRO A C 1
ATOM 1023 O O . PRO A 1 134 ? -24.137 -14.045 42.451 1.00 75.56 134 PRO A O 1
ATOM 1026 N N . SER A 1 135 ? -25.955 -14.626 43.657 1.00 79.81 135 SER A N 1
ATOM 1027 C CA . SER A 1 135 ? -25.995 -13.440 44.526 1.00 79.81 135 SER A CA 1
ATOM 1028 C C . SER A 1 135 ? -24.756 -13.323 45.412 1.00 79.81 135 SER A C 1
ATOM 1030 O O . SER A 1 135 ? -24.100 -12.284 45.417 1.00 79.81 135 SER A O 1
ATOM 1032 N N . ASP A 1 136 ? -24.375 -14.408 46.090 1.00 83.06 136 ASP A N 1
ATOM 1033 C CA . ASP A 1 136 ? -23.234 -14.435 47.012 1.00 83.06 136 ASP A CA 1
ATOM 1034 C C . ASP A 1 136 ? -21.924 -14.072 46.304 1.00 83.06 136 ASP A C 1
ATOM 1036 O O . ASP A 1 136 ? -21.056 -13.394 46.859 1.00 83.06 136 ASP A O 1
ATOM 1040 N N . ILE A 1 137 ? -21.777 -14.531 45.058 1.00 82.25 137 ILE A N 1
ATOM 1041 C CA . ILE A 1 137 ? -20.609 -14.255 44.218 1.00 82.25 137 ILE A CA 1
ATOM 1042 C C . ILE A 1 137 ? -20.594 -12.778 43.793 1.00 82.25 137 ILE A C 1
ATOM 1044 O O . ILE A 1 137 ? -19.526 -12.161 43.772 1.00 82.25 137 ILE A O 1
ATOM 1048 N N . ALA A 1 138 ? -21.757 -12.199 43.476 1.00 83.00 138 ALA A N 1
ATOM 1049 C CA . ALA A 1 138 ? -21.886 -10.792 43.104 1.00 83.00 138 ALA A CA 1
ATOM 1050 C C . ALA A 1 138 ? -21.608 -9.847 44.288 1.00 83.00 138 ALA A C 1
ATOM 1052 O O . ALA A 1 138 ? -20.902 -8.847 44.121 1.00 83.00 138 ALA A O 1
ATOM 1053 N N . ASP A 1 139 ? -22.077 -10.185 45.490 1.00 85.94 139 ASP A N 1
ATOM 1054 C CA . ASP A 1 139 ? -21.818 -9.420 46.716 1.00 85.94 139 ASP A CA 1
ATOM 1055 C C . ASP A 1 139 ? -20.339 -9.463 47.122 1.00 85.94 139 ASP A C 1
ATOM 1057 O O . ASP A 1 139 ? -19.738 -8.432 47.446 1.00 85.94 139 ASP A O 1
ATOM 1061 N N . GLU A 1 140 ? -19.715 -10.644 47.068 1.00 86.12 140 GLU A N 1
ATOM 1062 C CA . GLU A 1 140 ? -18.285 -10.814 47.344 1.00 86.12 140 GLU A CA 1
ATOM 1063 C C . GLU A 1 140 ? -17.425 -10.023 46.341 1.00 86.12 140 GLU A C 1
ATOM 1065 O O . GLU A 1 140 ? -16.468 -9.344 46.727 1.00 86.12 140 GLU A O 1
ATOM 1070 N N . LEU A 1 141 ? -17.805 -10.026 45.059 1.00 86.31 141 LEU A N 1
ATOM 1071 C CA . LEU A 1 141 ? -17.111 -9.276 4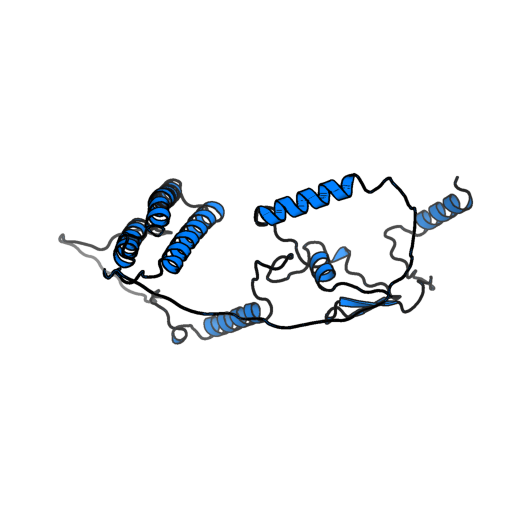4.012 1.00 86.31 141 LEU A CA 1
ATOM 1072 C C . LEU A 1 141 ? -17.301 -7.759 44.151 1.00 86.31 141 LEU A C 1
ATOM 1074 O O . LEU A 1 141 ? -16.331 -7.012 44.007 1.00 86.31 141 LEU A O 1
ATOM 1078 N N . SER A 1 142 ? -18.501 -7.303 44.513 1.00 86.38 142 SER A N 1
ATOM 1079 C CA . SER A 1 142 ? -18.796 -5.884 44.758 1.00 86.38 142 SER A CA 1
ATOM 1080 C C . SER A 1 142 ? -17.967 -5.317 45.916 1.00 86.38 142 SER A C 1
ATOM 1082 O O . SER A 1 142 ? -17.434 -4.210 45.815 1.00 86.38 142 SER A O 1
ATOM 1084 N N . ARG A 1 143 ? -17.762 -6.101 46.986 1.00 87.12 143 ARG A N 1
ATOM 1085 C CA . ARG A 1 143 ? -16.862 -5.743 48.099 1.00 87.12 143 ARG A CA 1
ATOM 1086 C C . ARG A 1 143 ? -15.409 -5.615 47.638 1.00 87.12 143 ARG A C 1
ATOM 1088 O O . ARG A 1 143 ? -14.773 -4.598 47.910 1.00 87.12 143 ARG A O 1
ATOM 1095 N N . MET A 1 144 ? -14.903 -6.590 46.876 1.00 84.00 144 MET A N 1
ATOM 1096 C CA . MET A 1 144 ? -13.533 -6.545 46.345 1.00 84.00 144 MET A CA 1
ATOM 1097 C C . MET A 1 144 ? -13.283 -5.352 45.413 1.00 84.00 144 MET A C 1
ATOM 1099 O O . MET A 1 144 ? -12.194 -4.783 45.440 1.00 84.00 144 MET A O 1
ATOM 1103 N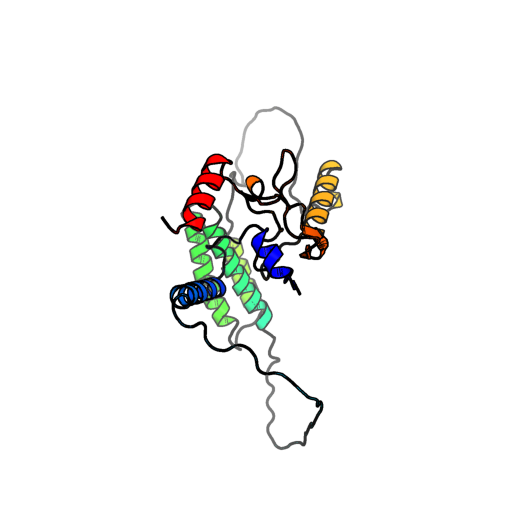 N . VAL A 1 145 ? -14.266 -4.965 44.593 1.00 85.62 145 VAL A N 1
ATOM 1104 C CA . VAL A 1 145 ? -14.173 -3.777 43.725 1.00 85.62 145 VAL A CA 1
ATOM 1105 C C . VAL A 1 145 ? -14.241 -2.482 44.548 1.00 85.62 145 VAL A C 1
ATOM 1107 O O . VAL A 1 145 ? -13.508 -1.5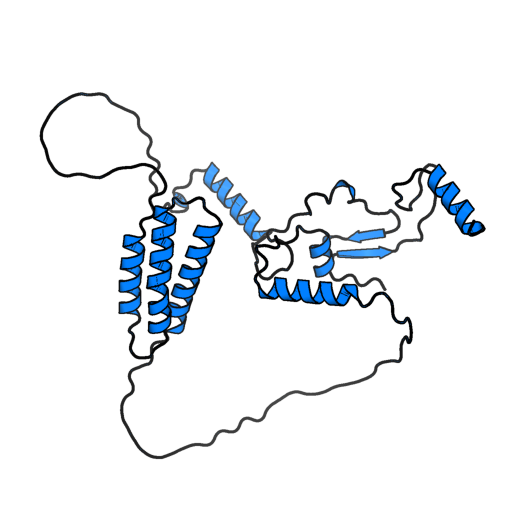39 44.254 1.00 85.62 145 VAL A O 1
ATOM 1110 N N . GLY A 1 146 ? -15.032 -2.452 45.628 1.00 82.44 146 GLY A N 1
ATOM 1111 C CA . GLY A 1 146 ? -15.069 -1.342 46.589 1.00 82.44 146 GLY A CA 1
ATOM 1112 C C . GLY A 1 146 ? -13.716 -1.068 47.262 1.00 82.44 146 GLY A C 1
ATOM 1113 O O . GLY A 1 146 ? -13.287 0.088 47.334 1.00 82.44 146 GLY A O 1
ATOM 1114 N N . ASP A 1 147 ? -13.001 -2.121 47.669 1.00 80.25 147 ASP A N 1
ATOM 1115 C CA . ASP A 1 147 ? -11.626 -2.037 48.195 1.00 80.25 147 ASP A CA 1
ATOM 1116 C C . ASP A 1 147 ? -10.602 -1.610 47.125 1.00 80.25 147 ASP A C 1
ATOM 1118 O O . ASP A 1 147 ? -9.541 -1.039 47.428 1.00 80.25 147 ASP A O 1
ATOM 1122 N N . LEU A 1 148 ? -10.924 -1.847 45.850 1.00 77.88 148 LEU A N 1
ATOM 1123 C CA . LEU A 1 148 ? -10.089 -1.526 44.698 1.00 77.88 148 LEU A CA 1
ATOM 1124 C C . LEU A 1 148 ? -10.220 -0.088 44.192 1.00 77.88 148 LEU A C 1
ATOM 1126 O O . LEU A 1 148 ? -9.824 0.178 43.060 1.00 77.88 148 LEU A O 1
ATOM 1130 N N . LYS A 1 149 ? -10.681 0.862 45.019 1.00 71.62 149 LYS A N 1
ATOM 1131 C CA . LYS A 1 149 ? -10.634 2.305 44.710 1.00 71.62 149 LYS A CA 1
ATOM 1132 C C . LYS A 1 149 ? -9.203 2.767 44.386 1.00 71.62 149 LYS A C 1
ATOM 1134 O O . LYS A 1 149 ? -8.408 3.138 45.254 1.00 71.62 149 LYS A O 1
ATOM 1139 N N . LEU A 1 150 ? -8.885 2.729 43.095 1.00 62.94 150 LEU A N 1
ATOM 1140 C CA . LEU A 1 150 ? -7.660 3.203 42.470 1.00 62.94 150 LEU A CA 1
ATOM 1141 C C . LEU A 1 150 ? -7.806 4.710 42.246 1.00 62.94 150 LEU A C 1
ATOM 1143 O O . LEU A 1 150 ? -8.227 5.147 41.184 1.00 62.94 150 LEU A O 1
ATOM 1147 N N . SER A 1 151 ? -7.466 5.516 43.252 1.00 47.66 151 SER A N 1
ATOM 1148 C CA . SER A 1 151 ? -7.452 6.973 43.099 1.00 47.66 151 SER A CA 1
ATOM 1149 C C . SER A 1 151 ? -6.371 7.397 42.095 1.00 47.66 151 SER A C 1
ATOM 1151 O O . SER A 1 151 ? -5.180 7.400 42.426 1.00 47.66 151 SER A O 1
ATOM 1153 N N . SER A 1 152 ? -6.776 7.758 40.881 1.00 41.47 152 SER A N 1
ATOM 1154 C CA . SER A 1 152 ? -5.955 8.492 39.921 1.00 41.47 152 SER A CA 1
ATOM 1155 C C . SER A 1 152 ? -6.177 9.998 40.095 1.00 41.47 152 SER A C 1
ATOM 1157 O O . SER A 1 152 ? -7.186 10.534 39.652 1.00 41.47 152 SER A O 1
ATOM 1159 N N . SER A 1 153 ? -5.182 10.657 40.696 1.00 34.62 153 SER A N 1
ATOM 1160 C CA . SER A 1 153 ? -5.066 12.108 40.934 1.00 34.62 153 SER A CA 1
ATOM 1161 C C . SER A 1 153 ? -5.921 12.745 42.053 1.00 34.62 153 SER A C 1
ATOM 1163 O O . SER A 1 153 ? -7.025 12.314 42.356 1.00 34.62 153 SER A O 1
ATOM 1165 N N . SER A 1 154 ? -5.323 13.769 42.682 1.00 32.66 154 SER A N 1
ATOM 1166 C CA . SER A 1 154 ? -5.833 14.713 43.709 1.00 32.66 154 SER A CA 1
ATOM 1167 C C . SER A 1 154 ? -6.671 14.191 44.904 1.00 32.66 154 SER A C 1
ATOM 1169 O O . SER A 1 154 ? -7.858 13.902 44.819 1.00 32.66 154 SER A O 1
ATOM 1171 N N . LYS A 1 155 ? -6.025 14.208 46.079 1.00 36.78 155 LYS A N 1
ATOM 1172 C CA . LYS A 1 155 ? -6.571 14.172 47.460 1.00 36.78 155 LYS A CA 1
ATOM 1173 C C . LYS A 1 155 ? -7.270 15.503 47.861 1.00 36.78 155 LYS A C 1
ATOM 1175 O O . LYS A 1 155 ? -6.974 16.494 47.198 1.00 36.78 155 LYS A O 1
ATOM 1180 N N . PRO A 1 156 ? -7.954 15.615 49.035 1.00 45.88 156 PRO A N 1
ATOM 1181 C CA . PRO A 1 156 ? -8.524 14.573 49.918 1.00 45.88 156 PRO A CA 1
ATOM 1182 C C . PRO A 1 156 ? -9.921 14.888 50.546 1.00 45.88 156 PRO A C 1
ATOM 1184 O O . PRO A 1 156 ? -10.382 16.019 50.565 1.00 45.88 156 PRO A O 1
ATOM 1187 N N . SER A 1 157 ? -10.511 13.860 51.179 1.00 30.98 157 SER A N 1
ATOM 1188 C CA . SER A 1 157 ? -11.358 13.881 52.404 1.00 30.98 157 SER A CA 1
ATOM 1189 C C . SER A 1 157 ? -12.472 14.931 52.609 1.00 30.98 157 SER A C 1
ATOM 1191 O O . SER A 1 157 ? -12.218 16.095 52.913 1.00 30.98 157 SER A O 1
ATOM 1193 N N . SER A 1 158 ? -13.707 14.426 52.681 1.00 32.78 158 SER A N 1
ATOM 1194 C CA . SER A 1 158 ? -14.857 15.022 53.380 1.00 32.78 158 SER A CA 1
ATOM 1195 C C . SER A 1 158 ? -14.810 14.681 54.910 1.00 32.78 158 SER A C 1
ATOM 1197 O O . SER A 1 158 ? -13.858 14.018 55.335 1.00 32.78 158 SER A O 1
ATOM 1199 N N . PRO A 1 159 ? -15.705 15.197 55.789 1.00 40.91 159 PRO A N 1
ATOM 1200 C CA . PRO A 1 159 ? -15.273 15.824 57.053 1.00 40.91 159 PRO A CA 1
ATOM 1201 C C . PRO A 1 159 ? -15.687 15.082 58.344 1.00 40.91 159 PRO A C 1
ATOM 1203 O O . PRO A 1 159 ? -16.457 14.130 58.279 1.00 40.91 159 PRO A O 1
ATOM 1206 N N . THR A 1 160 ? -15.281 15.594 59.524 1.00 26.62 160 THR A N 1
ATOM 1207 C CA . THR A 1 160 ? -16.122 15.697 60.753 1.00 26.62 160 THR A CA 1
ATOM 1208 C C . THR A 1 160 ? -15.472 16.590 61.838 1.00 26.62 160 THR A C 1
ATOM 1210 O O . THR A 1 160 ? -14.399 16.272 62.328 1.00 26.62 160 THR A O 1
ATOM 1213 N N . GLN A 1 161 ? -16.192 17.662 62.217 1.00 34.03 161 GLN A N 1
ATOM 1214 C CA . GLN A 1 161 ? -16.175 18.448 63.480 1.00 34.03 161 GLN A CA 1
ATOM 1215 C C . GLN A 1 161 ? -14.865 19.071 64.033 1.00 34.03 161 GLN A C 1
ATOM 1217 O O . GLN A 1 161 ? -13.939 18.370 64.422 1.00 34.03 161 GLN A O 1
ATOM 1222 N N . GLY A 1 162 ? -14.876 20.404 64.243 1.00 26.66 162 GLY A N 1
ATOM 1223 C CA . GLY A 1 162 ? -13.907 21.088 65.123 1.00 26.66 162 GLY A CA 1
ATOM 1224 C C . GLY A 1 162 ? -13.617 22.579 64.857 1.00 26.66 162 GLY A C 1
ATOM 1225 O O . GLY A 1 162 ? -12.526 22.899 64.419 1.00 26.66 162 GLY A O 1
ATOM 1226 N N . THR A 1 163 ? -14.561 23.474 65.182 1.00 27.94 163 THR A N 1
ATOM 1227 C CA . THR A 1 163 ? -14.333 24.821 65.783 1.00 27.94 163 THR A CA 1
ATOM 1228 C C . THR A 1 163 ? -13.285 25.812 65.201 1.00 27.94 163 THR A C 1
ATOM 1230 O O . THR A 1 163 ? -12.101 25.665 65.467 1.00 27.94 163 THR A O 1
ATOM 1233 N N . GLN A 1 164 ? -13.777 26.956 64.667 1.00 30.09 164 GLN A N 1
ATOM 1234 C CA . GLN A 1 164 ? -13.095 28.282 64.522 1.00 30.09 164 GLN A CA 1
ATOM 1235 C C . GLN A 1 164 ? -11.885 28.345 63.539 1.00 30.09 164 GLN A C 1
ATOM 1237 O O . GLN A 1 164 ? -11.182 27.367 63.359 1.00 30.09 164 GLN A O 1
ATOM 1242 N N . GLN A 1 165 ? -11.559 29.437 62.825 1.00 32.66 165 GLN A N 1
ATOM 1243 C CA . GLN A 1 165 ? -12.084 30.814 62.723 1.00 32.66 165 GLN A CA 1
ATOM 1244 C C . GLN A 1 165 ? -11.685 31.420 61.342 1.00 32.66 165 GLN A C 1
ATOM 1246 O O . GLN A 1 165 ? -10.637 31.067 60.822 1.00 32.66 165 GLN A O 1
ATOM 1251 N N . GLN A 1 166 ? -12.516 32.321 60.787 1.00 34.12 166 GLN A N 1
ATOM 1252 C CA . GLN A 1 166 ? -12.243 33.422 59.815 1.00 34.12 166 GLN A CA 1
ATOM 1253 C C . GLN A 1 166 ? -11.010 33.328 58.866 1.00 34.12 166 GLN A C 1
ATOM 1255 O O . GLN A 1 166 ? -9.865 33.297 59.296 1.00 34.12 166 GLN A O 1
ATOM 1260 N N . SER A 1 167 ? -11.150 33.498 57.544 1.00 32.34 167 SER A N 1
ATOM 1261 C CA . SER A 1 167 ? -11.526 34.786 56.912 1.00 32.34 167 SER A CA 1
ATOM 1262 C C . SER A 1 167 ? -11.873 34.650 55.404 1.00 32.34 167 SER A C 1
ATOM 1264 O O . SER A 1 167 ? -11.814 33.561 54.841 1.00 32.34 167 SER A O 1
ATOM 1266 N N . GLN A 1 168 ? -12.348 35.738 54.782 1.00 34.09 168 GLN A N 1
ATOM 1267 C CA . GLN A 1 168 ? -13.131 35.770 53.528 1.00 34.09 168 GLN A CA 1
ATOM 1268 C C . GLN A 1 168 ? -12.309 36.005 52.244 1.00 34.09 168 GLN A C 1
ATOM 1270 O O . GLN A 1 168 ? -11.371 36.793 52.283 1.00 34.09 168 GLN A O 1
ATOM 1275 N N . GLN A 1 169 ? -12.778 35.447 51.112 1.00 32.69 169 GLN A N 1
ATOM 1276 C CA . GLN A 1 169 ? -13.098 36.100 49.807 1.00 32.69 169 GLN A CA 1
ATOM 1277 C C . GLN A 1 169 ? -13.268 34.994 48.734 1.00 32.69 169 GLN A C 1
ATOM 1279 O O . GLN A 1 169 ? -12.367 34.195 48.525 1.00 32.69 169 GLN A O 1
ATOM 1284 N N . GLN A 1 170 ? -14.498 34.676 48.308 1.00 33.62 170 GLN A N 1
ATOM 1285 C CA . GLN A 1 170 ? -15.231 35.243 47.155 1.00 33.62 170 GLN A CA 1
ATOM 1286 C C . GLN A 1 170 ? -14.664 34.867 45.768 1.00 33.62 170 GLN A C 1
ATOM 1288 O O . GLN A 1 170 ? -13.647 35.417 45.379 1.00 33.62 170 GLN A O 1
ATOM 1293 N N . GLN A 1 171 ? -15.435 34.006 45.068 1.00 32.75 171 GLN A N 1
ATOM 1294 C CA . GLN A 1 171 ? -15.846 34.075 43.641 1.00 32.75 171 GLN A CA 1
ATOM 1295 C C . GLN A 1 171 ? -14.723 34.020 42.573 1.00 32.75 171 GLN A C 1
ATOM 1297 O O . GLN A 1 171 ? -13.719 34.703 42.689 1.00 32.75 171 GLN A O 1
ATOM 1302 N N . ASP A 1 172 ? -14.762 33.199 41.515 1.00 26.55 172 ASP A N 1
ATOM 1303 C CA . ASP A 1 172 ? -15.839 32.479 40.799 1.00 26.55 172 ASP A CA 1
ATOM 1304 C C . ASP A 1 172 ? -15.450 30.990 40.555 1.00 26.55 172 ASP A C 1
ATOM 1306 O O . ASP A 1 172 ? -14.312 30.599 40.792 1.00 26.55 172 ASP A O 1
ATOM 1310 N N . GLY A 1 173 ? -16.300 30.062 40.100 1.00 33.75 173 GLY A N 1
ATOM 1311 C CA . GLY A 1 173 ? -17.696 30.189 39.667 1.00 33.75 173 GLY A CA 1
ATOM 1312 C C . GLY A 1 173 ? -18.079 29.353 38.433 1.00 33.75 173 GLY A C 1
ATOM 1313 O O . GLY A 1 173 ? -19.106 29.648 37.836 1.00 33.75 173 GLY A O 1
ATOM 1314 N N . GLU A 1 174 ? -17.332 28.305 38.058 1.00 31.08 174 GLU A N 1
ATOM 1315 C CA . GLU A 1 174 ? -17.798 27.323 37.063 1.00 31.08 174 GLU A CA 1
ATOM 1316 C C . GLU A 1 174 ? -17.410 25.892 37.468 1.00 31.08 174 GLU A C 1
ATOM 1318 O O . GLU A 1 174 ? -16.255 25.605 37.785 1.00 31.08 174 GLU A O 1
ATOM 1323 N N . ALA A 1 175 ? -18.404 25.004 37.527 1.00 38.38 175 ALA A N 1
ATOM 1324 C CA . ALA A 1 175 ? -18.263 23.637 38.014 1.00 38.38 175 ALA A CA 1
ATOM 1325 C C . ALA A 1 175 ? -18.632 22.640 36.912 1.00 38.38 175 ALA A C 1
ATOM 1327 O O . ALA A 1 175 ? -19.804 22.512 36.563 1.00 38.38 175 ALA A O 1
ATOM 1328 N N . THR A 1 176 ? -17.658 21.871 36.420 1.00 36.44 176 THR A N 1
ATOM 1329 C CA . THR A 1 176 ? -17.937 20.720 35.550 1.00 36.44 176 THR A CA 1
ATOM 1330 C C . THR A 1 176 ? -18.031 19.457 36.396 1.00 36.44 176 THR A C 1
ATOM 1332 O O . THR A 1 176 ? -17.058 18.748 36.654 1.00 36.44 176 THR A O 1
ATOM 1335 N N . THR A 1 177 ? -19.243 19.222 36.881 1.00 41.56 177 THR A N 1
ATOM 1336 C CA . THR A 1 177 ? -19.636 18.021 37.616 1.00 41.56 177 THR A CA 1
ATOM 1337 C C . THR A 1 177 ? -19.563 16.805 36.691 1.00 41.56 177 THR A C 1
ATOM 1339 O O . THR A 1 177 ? -20.262 16.777 35.684 1.00 41.56 177 THR A O 1
ATOM 1342 N N . THR A 1 178 ? -18.812 15.757 37.041 1.00 41.72 178 THR A N 1
ATOM 1343 C CA . THR A 1 178 ? -19.042 14.419 36.467 1.00 41.72 178 THR A CA 1
ATOM 1344 C C . THR A 1 178 ? -20.150 13.710 37.240 1.00 41.72 178 THR A C 1
ATOM 1346 O O . THR A 1 178 ? -19.946 12.750 37.983 1.00 41.72 178 THR A O 1
ATOM 1349 N N . THR A 1 179 ? -21.365 14.222 37.048 1.00 43.56 179 THR A N 1
ATOM 1350 C CA . THR A 1 179 ? -22.583 13.412 37.093 1.00 43.56 179 THR A CA 1
ATOM 1351 C C . THR A 1 179 ? -22.501 12.310 36.032 1.00 43.56 179 THR A C 1
ATOM 1353 O O . THR A 1 179 ? -21.614 12.308 35.177 1.00 43.56 179 THR A O 1
ATOM 1356 N N . ASN A 1 180 ? -23.457 11.379 36.047 1.00 55.41 180 ASN A N 1
ATOM 1357 C CA . ASN A 1 180 ? -23.780 10.643 34.828 1.00 55.41 180 ASN A CA 1
ATOM 1358 C C . ASN A 1 180 ? -24.310 11.676 33.824 1.00 55.41 180 ASN A C 1
ATOM 1360 O O . ASN A 1 180 ? -25.490 12.013 33.881 1.00 55.41 180 ASN A O 1
ATOM 1364 N N . THR A 1 181 ? -23.434 12.246 32.998 1.00 56.75 181 THR A N 1
ATOM 1365 C CA . THR A 1 181 ? -23.824 13.239 32.003 1.00 56.75 181 THR A CA 1
ATOM 1366 C C . THR A 1 181 ? -24.592 12.530 30.904 1.00 56.75 181 THR A C 1
ATOM 1368 O O . THR A 1 181 ? -24.037 11.775 30.100 1.00 56.75 181 THR A O 1
ATOM 1371 N N . SER A 1 182 ? -25.903 12.751 30.899 1.00 65.06 182 SER A N 1
ATOM 1372 C CA . SER A 1 182 ? -26.757 12.372 29.782 1.00 65.06 182 SER A CA 1
ATOM 1373 C C . SER A 1 182 ? -26.199 13.009 28.508 1.00 65.06 182 SER A C 1
ATOM 1375 O O . SER A 1 182 ? -25.584 14.074 28.553 1.00 65.06 182 SER A O 1
ATOM 1377 N N . ILE A 1 183 ? -26.467 12.416 27.341 1.00 67.06 183 ILE A N 1
ATOM 1378 C CA . ILE A 1 183 ? -26.062 12.981 26.035 1.00 67.06 183 ILE A CA 1
ATOM 1379 C C . ILE A 1 183 ? -26.580 14.430 25.862 1.00 67.06 183 ILE A C 1
ATOM 1381 O O . ILE A 1 183 ? -26.056 15.204 25.064 1.00 67.06 183 ILE A O 1
ATOM 1385 N N . GLU A 1 184 ? -27.592 14.823 26.629 1.00 76.94 184 GLU A N 1
ATOM 1386 C CA . GLU A 1 184 ? -28.174 16.162 26.734 1.00 76.94 184 GLU A CA 1
ATOM 1387 C C . GLU A 1 184 ? -27.239 17.216 27.369 1.00 76.94 184 GLU A C 1
ATOM 1389 O O . GLU A 1 184 ? -27.264 18.356 26.915 1.00 76.94 184 GLU A O 1
ATOM 1394 N N . ASP A 1 185 ? -26.359 16.847 28.310 1.00 83.19 185 ASP A N 1
ATOM 1395 C CA . ASP A 1 185 ? -25.504 17.785 29.071 1.00 83.19 185 ASP A CA 1
ATOM 1396 C C . ASP A 1 185 ? -24.262 18.278 28.296 1.00 83.19 185 ASP A C 1
ATOM 1398 O O . ASP A 1 185 ? -23.557 19.181 28.744 1.00 83.19 185 ASP A O 1
ATOM 1402 N N . LEU A 1 186 ? -23.972 17.688 27.132 1.00 84.19 186 LEU A N 1
ATOM 1403 C CA . LEU A 1 186 ? -22.829 18.058 26.290 1.00 84.19 186 LEU A CA 1
ATOM 1404 C C . LEU A 1 186 ? -23.032 19.427 25.633 1.00 84.19 186 LEU A C 1
ATOM 1406 O O . LEU A 1 186 ? -24.069 19.674 24.996 1.00 84.19 186 LEU A O 1
ATOM 1410 N N . THR A 1 187 ? -22.000 20.275 25.690 1.00 90.88 187 THR A N 1
ATOM 1411 C CA . THR A 1 187 ? -21.980 21.552 24.964 1.00 90.88 187 THR A CA 1
ATOM 1412 C C . THR A 1 187 ? -22.091 21.328 23.452 1.00 90.88 187 THR A C 1
ATOM 1414 O O . THR A 1 187 ? -21.807 20.248 22.927 1.00 90.88 187 THR A O 1
ATOM 1417 N N . GLY A 1 188 ? -22.507 22.360 22.709 1.00 91.94 188 GLY A N 1
ATOM 1418 C CA . GLY A 1 188 ? -22.742 22.244 21.264 1.00 91.94 188 GLY A CA 1
ATOM 1419 C C . GLY A 1 188 ? -21.523 21.772 20.460 1.00 91.94 188 GLY A C 1
ATOM 1420 O O . GLY A 1 188 ? -21.689 21.065 19.468 1.00 91.94 188 GLY A O 1
ATOM 1421 N N . ASP A 1 189 ? -20.308 22.111 20.897 1.00 93.00 189 ASP A N 1
ATOM 1422 C CA . ASP A 1 189 ? -19.071 21.690 20.233 1.00 93.00 189 ASP A CA 1
ATOM 1423 C C . ASP A 1 189 ? -18.605 20.293 20.666 1.00 93.00 189 ASP A C 1
ATOM 1425 O O . ASP A 1 189 ? -18.142 19.524 19.822 1.00 93.00 189 ASP A O 1
ATOM 1429 N N . GLU A 1 190 ? -18.817 19.903 21.926 1.00 92.25 190 GLU A N 1
ATOM 1430 C CA . GLU A 1 190 ? -18.593 18.522 22.380 1.00 92.25 190 GLU A CA 1
ATOM 1431 C C . GLU A 1 190 ? -19.554 17.544 21.698 1.00 92.25 190 GLU A C 1
ATOM 1433 O O . GLU A 1 190 ? -19.138 16.464 21.285 1.00 92.25 190 GLU A O 1
ATOM 1438 N N . ARG A 1 191 ? -20.818 17.937 21.494 1.00 92.75 191 ARG A N 1
ATOM 1439 C CA . ARG A 1 191 ? -21.807 17.149 20.745 1.00 92.75 191 ARG A CA 1
ATOM 1440 C C . ARG A 1 191 ? -21.359 16.903 19.302 1.00 92.75 191 ARG A C 1
ATOM 1442 O O . ARG A 1 191 ? -21.365 15.763 18.855 1.00 92.75 191 ARG A O 1
ATOM 1449 N N . ARG A 1 192 ? -20.875 17.940 18.607 1.00 93.50 192 ARG A N 1
ATOM 1450 C CA . ARG A 1 192 ? -20.295 17.825 17.250 1.00 93.50 192 ARG A CA 1
ATOM 1451 C C . ARG A 1 192 ? -19.029 16.964 17.216 1.00 93.50 192 ARG A C 1
ATOM 1453 O O . ARG A 1 192 ? -18.764 16.299 16.215 1.00 93.50 192 ARG A O 1
ATOM 1460 N N . ALA A 1 193 ? -18.214 17.006 18.270 1.00 94.00 193 ALA A N 1
ATOM 1461 C CA . ALA A 1 193 ? -17.034 16.154 18.392 1.00 94.00 193 ALA A CA 1
ATOM 1462 C C . ALA A 1 193 ? -17.429 14.685 18.615 1.00 94.00 193 ALA A C 1
ATOM 1464 O O . ALA A 1 193 ? -16.873 13.805 17.963 1.00 94.00 193 ALA A O 1
ATOM 1465 N N . LEU A 1 194 ? -18.431 14.427 19.460 1.00 94.06 194 LEU A N 1
ATOM 1466 C CA . LEU A 1 194 ? -18.991 13.098 19.696 1.00 94.06 194 LEU A CA 1
ATOM 1467 C C . LEU A 1 194 ? -19.640 12.518 18.429 1.00 94.06 194 LEU A C 1
ATOM 1469 O O . LEU A 1 194 ? -19.332 11.391 18.064 1.00 94.06 194 LEU A O 1
ATOM 1473 N N . GLU A 1 195 ? -20.464 13.293 17.718 1.00 93.75 195 GLU A N 1
ATOM 1474 C CA . GLU A 1 195 ? -21.053 12.902 16.425 1.00 93.75 195 GLU A CA 1
ATOM 1475 C C . GLU A 1 195 ? -19.978 12.506 15.399 1.00 93.75 195 GLU A C 1
ATOM 1477 O O . GLU A 1 195 ? -20.146 11.537 14.659 1.00 93.75 195 GLU A O 1
ATOM 1482 N N . ARG A 1 196 ? -18.841 13.217 15.380 1.00 93.94 196 ARG A N 1
ATOM 1483 C CA . ARG A 1 196 ? -17.700 12.869 14.525 1.00 93.94 196 ARG A CA 1
ATOM 1484 C C . ARG A 1 196 ? -17.050 11.549 14.942 1.00 93.94 196 A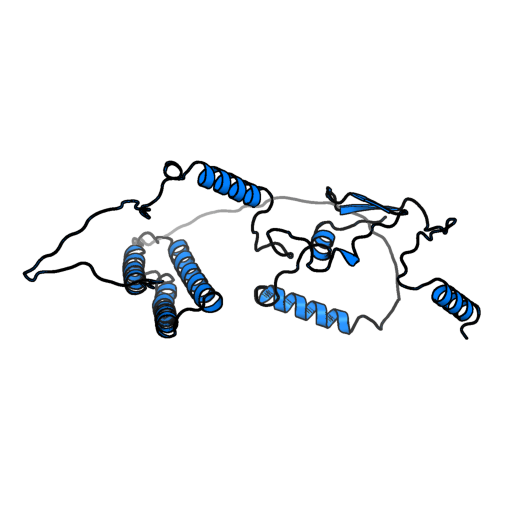RG A C 1
ATOM 1486 O O . ARG A 1 196 ? -16.787 10.727 14.075 1.00 93.94 196 ARG A O 1
ATOM 1493 N N . LEU A 1 197 ? -16.815 11.340 16.238 1.00 91.62 197 LEU A N 1
ATOM 1494 C CA . LEU A 1 197 ? -16.209 10.107 16.753 1.00 91.62 197 LEU A CA 1
ATOM 1495 C C . LEU A 1 197 ? -17.104 8.882 16.519 1.00 91.62 197 LEU A C 1
ATOM 1497 O O . LEU A 1 197 ? -16.603 7.852 16.081 1.00 91.62 197 LEU A O 1
ATOM 1501 N N . ILE A 1 198 ? -18.418 9.013 16.733 1.00 93.31 198 ILE A N 1
ATOM 1502 C CA . ILE A 1 198 ? -19.403 7.963 16.424 1.00 93.31 198 ILE A CA 1
ATOM 1503 C C . ILE A 1 198 ? -19.324 7.602 14.939 1.00 93.31 198 ILE A C 1
ATOM 1505 O O . ILE A 1 198 ? -19.195 6.432 14.595 1.00 93.31 198 ILE A O 1
ATOM 1509 N N . ARG A 1 199 ? -19.312 8.605 14.054 1.00 92.94 199 ARG A N 1
ATOM 1510 C CA . ARG A 1 199 ? -19.183 8.387 12.611 1.00 92.94 199 ARG A CA 1
ATOM 1511 C C . ARG A 1 199 ? -17.851 7.734 12.216 1.00 92.94 199 ARG A C 1
ATOM 1513 O O . ARG A 1 199 ? -17.838 6.875 11.342 1.00 92.94 199 ARG A O 1
ATOM 1520 N N . GLU A 1 200 ? -16.735 8.123 12.830 1.00 90.19 200 GLU A N 1
ATOM 1521 C CA . GLU A 1 200 ? -15.424 7.500 12.586 1.00 90.19 200 GLU A CA 1
ATOM 1522 C C . GLU A 1 200 ? -15.400 6.023 13.037 1.00 90.19 200 GLU A C 1
ATOM 1524 O O . GLU A 1 200 ? -14.785 5.186 12.371 1.00 90.19 200 GLU A O 1
ATOM 1529 N N . GLU A 1 201 ? -16.104 5.682 14.122 1.00 90.19 201 GLU A N 1
ATOM 1530 C CA . GLU A 1 201 ? -16.269 4.303 14.599 1.00 90.19 201 GLU A CA 1
ATOM 1531 C C . GLU A 1 201 ? -17.246 3.483 13.731 1.00 90.19 201 GLU A C 1
ATOM 1533 O O . GLU A 1 201 ? -16.985 2.307 13.477 1.00 90.19 201 GLU A O 1
ATOM 1538 N N . GLU A 1 202 ? -18.308 4.096 13.195 1.00 92.50 202 GLU A N 1
ATOM 1539 C CA . GLU A 1 202 ? -19.200 3.486 12.193 1.00 92.50 202 GLU A CA 1
ATOM 1540 C C . GLU A 1 202 ? -18.481 3.214 10.859 1.00 92.50 202 GLU A C 1
ATOM 1542 O O . GLU A 1 202 ? -18.633 2.136 10.280 1.00 92.50 202 GLU A O 1
ATOM 1547 N N . GLU A 1 203 ? -17.674 4.164 10.369 1.00 91.38 203 GLU A N 1
ATOM 1548 C CA . GLU A 1 203 ? -16.920 4.025 9.115 1.00 91.38 203 GLU A CA 1
ATOM 1549 C C . GLU A 1 203 ? -15.775 2.993 9.232 1.00 91.38 203 GLU A C 1
ATOM 1551 O O . GLU A 1 203 ? -15.418 2.354 8.237 1.00 91.38 203 GLU A O 1
ATOM 1556 N N . ASN A 1 204 ? -15.179 2.806 10.420 1.00 90.62 204 ASN A N 1
ATOM 1557 C CA . ASN A 1 204 ? -13.993 1.958 10.600 1.00 90.62 204 ASN A CA 1
ATOM 1558 C C . ASN A 1 204 ? -13.906 1.300 12.002 1.00 90.62 204 ASN A C 1
ATOM 1560 O O . ASN A 1 204 ? -12.993 1.605 12.778 1.00 90.62 204 ASN A O 1
ATOM 1564 N N . PRO A 1 205 ? -14.810 0.360 12.338 1.00 92.88 205 PRO A N 1
ATOM 1565 C CA . PRO A 1 205 ? -14.934 -0.182 13.690 1.00 92.88 205 PRO A CA 1
ATOM 1566 C C . PRO A 1 205 ? -13.718 -1.003 14.142 1.00 92.88 205 PRO A C 1
ATOM 1568 O O . PRO A 1 205 ? -13.052 -1.694 13.357 1.00 92.88 205 PRO A O 1
ATOM 1571 N N . HIS A 1 206 ? -13.454 -0.991 15.452 1.00 90.69 206 HIS A N 1
ATOM 1572 C CA . HIS A 1 206 ? -12.417 -1.827 16.051 1.00 90.69 206 HIS A CA 1
ATOM 1573 C C . HIS A 1 206 ? -12.847 -3.303 16.106 1.00 90.69 206 HIS A C 1
ATOM 1575 O O . HIS A 1 206 ? -13.743 -3.679 16.855 1.00 90.69 206 HIS A O 1
ATOM 1581 N N . ASP A 1 207 ? -12.154 -4.168 15.360 1.00 89.88 207 ASP A N 1
ATOM 1582 C CA . ASP A 1 207 ? -12.453 -5.598 15.274 1.00 89.88 207 ASP A CA 1
ATOM 1583 C C . ASP A 1 207 ? -11.190 -6.461 15.529 1.00 89.88 207 ASP A C 1
ATOM 1585 O O . ASP A 1 207 ? -10.277 -6.566 14.689 1.00 89.88 207 ASP A O 1
ATOM 1589 N N . PRO A 1 208 ? -11.105 -7.142 16.690 1.00 86.69 208 PRO A N 1
ATOM 1590 C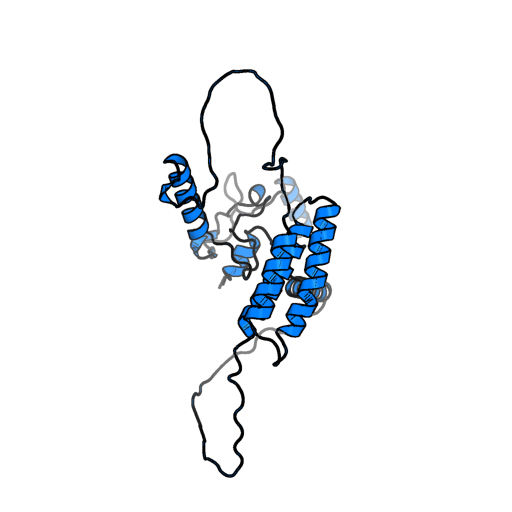 CA . PRO A 1 208 ? -9.957 -7.973 17.026 1.00 86.69 208 PRO A CA 1
ATOM 1591 C C . PRO A 1 208 ? -9.835 -9.226 16.138 1.00 86.69 208 PRO A C 1
ATOM 1593 O O . PRO A 1 208 ? -8.722 -9.752 16.007 1.00 86.69 208 PRO A O 1
ATOM 1596 N N . SER A 1 209 ? -10.912 -9.679 15.483 1.00 87.62 209 SER A N 1
ATOM 1597 C CA . SER A 1 209 ? -10.920 -10.884 14.643 1.00 87.62 209 SER A CA 1
ATOM 1598 C C . SER A 1 209 ? -10.094 -10.714 13.361 1.00 87.62 209 SER A C 1
ATOM 1600 O O . SER A 1 209 ? -9.357 -11.630 12.972 1.00 87.62 209 SER A O 1
ATOM 1602 N N . LYS A 1 210 ? -10.105 -9.522 12.752 1.00 86.75 210 LYS A N 1
ATOM 1603 C CA . LYS A 1 210 ? -9.368 -9.207 11.514 1.00 86.75 210 LYS A CA 1
ATOM 1604 C C . LYS A 1 210 ? -7.842 -9.364 11.669 1.00 86.75 210 LYS A C 1
ATOM 1606 O O . LYS A 1 210 ? -7.319 -9.301 12.791 1.00 86.75 210 LYS A O 1
ATOM 1611 N N . PRO A 1 211 ? -7.092 -9.634 10.580 1.00 83.94 211 PRO A N 1
ATOM 1612 C CA . PRO A 1 211 ? -5.646 -9.872 10.647 1.00 83.94 211 PRO A CA 1
ATOM 1613 C C . PRO A 1 211 ? -4.812 -8.578 10.688 1.00 83.94 211 PRO A C 1
ATOM 1615 O O . PRO A 1 211 ? -3.756 -8.551 11.323 1.00 83.94 211 PRO A O 1
ATOM 1618 N N . TYR A 1 212 ? -5.282 -7.509 10.040 1.00 86.75 212 TYR A N 1
ATOM 1619 C CA . TYR A 1 212 ? -4.685 -6.168 10.047 1.00 86.75 212 TYR A CA 1
ATOM 1620 C C . TYR A 1 212 ? -5.167 -5.342 11.246 1.00 86.75 212 TYR A C 1
ATOM 1622 O O . TYR A 1 212 ? -6.169 -5.680 11.873 1.00 86.75 212 TYR A O 1
ATOM 1630 N N . LEU A 1 213 ? -4.447 -4.275 11.602 1.00 89.94 213 LEU A N 1
ATOM 1631 C CA . LEU A 1 213 ? -4.852 -3.396 12.698 1.00 89.94 213 LEU A CA 1
ATOM 1632 C C . LEU A 1 213 ? -6.147 -2.648 12.350 1.00 89.94 213 LEU A C 1
ATOM 1634 O O . LEU A 1 213 ? -6.259 -2.089 11.265 1.00 89.94 213 LEU A O 1
ATOM 1638 N N . THR A 1 214 ? -7.087 -2.645 13.293 1.00 90.25 214 THR A N 1
ATOM 1639 C CA . THR A 1 214 ? -8.385 -1.959 13.237 1.00 90.25 214 THR A CA 1
ATOM 1640 C C . THR A 1 214 ? -8.416 -0.841 14.293 1.00 90.25 214 THR A C 1
ATOM 1642 O O . THR A 1 214 ? -8.007 -1.122 15.427 1.00 90.25 214 THR A O 1
ATOM 1645 N N . PRO A 1 215 ? -8.883 0.386 13.998 1.00 91.94 215 PRO A N 1
ATOM 1646 C CA . PRO A 1 215 ? -9.294 0.897 12.684 1.00 91.94 215 PRO A CA 1
ATOM 1647 C C . PRO A 1 215 ? -8.200 0.737 11.617 1.00 91.94 215 PRO A C 1
ATOM 1649 O O . PRO A 1 215 ? -7.006 0.871 11.911 1.00 91.94 215 PRO A O 1
ATOM 1652 N N . TRP A 1 216 ? -8.603 0.394 10.389 1.00 89.94 216 TRP A N 1
ATOM 1653 C CA . TRP A 1 216 ? -7.683 0.265 9.260 1.00 89.94 216 TRP A CA 1
ATOM 1654 C C . TRP A 1 216 ? -6.971 1.594 9.030 1.00 89.94 216 TRP A C 1
ATOM 1656 O O . TRP A 1 216 ? -7.598 2.651 8.969 1.00 89.94 216 TRP A O 1
ATOM 1666 N N . ARG A 1 217 ? -5.651 1.526 8.879 1.00 91.12 217 ARG A N 1
ATOM 1667 C CA . ARG A 1 217 ? -4.798 2.651 8.498 1.00 91.12 217 ARG A CA 1
ATOM 1668 C C . ARG A 1 217 ? -3.679 2.157 7.587 1.00 91.12 217 ARG A C 1
ATOM 1670 O O . ARG A 1 217 ? -3.233 1.018 7.776 1.00 91.12 217 ARG A O 1
ATOM 1677 N N . PRO A 1 218 ? -3.190 2.979 6.643 1.00 92.69 218 PRO A N 1
ATOM 1678 C CA . PRO A 1 218 ? -2.059 2.613 5.802 1.00 92.69 218 PRO A CA 1
ATOM 1679 C C . PRO A 1 218 ? -0.805 2.358 6.645 1.00 92.69 218 PRO A C 1
ATOM 1681 O O . PRO A 1 218 ? -0.669 2.823 7.781 1.00 92.69 218 PRO A O 1
ATOM 1684 N N . ARG A 1 219 ? 0.137 1.602 6.084 1.00 90.25 219 ARG A N 1
ATOM 1685 C CA . ARG A 1 219 ? 1.422 1.329 6.730 1.00 90.25 219 ARG A CA 1
ATOM 1686 C C . ARG A 1 219 ? 2.273 2.603 6.841 1.00 90.25 219 ARG A C 1
ATOM 1688 O O . ARG A 1 219 ? 2.399 3.341 5.870 1.00 90.25 219 ARG A O 1
ATOM 1695 N N . ASP A 1 220 ? 2.939 2.790 7.984 1.00 90.44 220 ASP A N 1
ATOM 1696 C CA . ASP A 1 220 ? 3.704 4.006 8.336 1.00 90.44 220 ASP A CA 1
ATOM 1697 C C . ASP A 1 220 ? 4.689 4.496 7.245 1.00 90.44 220 ASP A C 1
ATOM 1699 O O . ASP A 1 220 ? 4.878 5.695 7.074 1.00 90.44 220 ASP A O 1
ATOM 1703 N N . TYR A 1 221 ? 5.278 3.577 6.467 1.00 91.38 221 TYR A N 1
ATOM 1704 C CA . TYR A 1 221 ? 6.189 3.873 5.347 1.00 91.38 221 TYR A CA 1
ATOM 1705 C C . TYR A 1 221 ? 5.640 3.424 3.977 1.00 91.38 221 TYR A C 1
ATOM 1707 O O . TYR A 1 221 ? 6.401 2.999 3.114 1.00 91.38 221 TYR A O 1
ATOM 1715 N N . MET A 1 222 ? 4.319 3.464 3.770 1.00 91.62 222 MET A N 1
ATOM 1716 C CA . MET A 1 222 ? 3.690 3.115 2.485 1.00 91.62 222 MET A CA 1
ATOM 1717 C C . MET A 1 222 ? 3.929 4.183 1.408 1.00 91.62 222 MET A C 1
ATOM 1719 O O . MET A 1 222 ? 4.250 3.841 0.274 1.00 91.62 222 MET A O 1
ATOM 1723 N N . SER A 1 223 ? 3.815 5.465 1.778 1.00 93.50 223 SER A N 1
ATOM 1724 C CA . SER A 1 223 ? 3.876 6.626 0.871 1.00 93.50 223 SER A CA 1
ATOM 1725 C C . SER A 1 223 ? 5.009 6.596 -0.181 1.00 93.50 223 SER A C 1
ATOM 1727 O O . SER A 1 223 ? 4.689 6.670 -1.367 1.00 93.50 223 SER A O 1
ATOM 1729 N N . PRO A 1 224 ? 6.303 6.401 0.165 1.00 93.56 224 PRO A N 1
ATOM 1730 C CA . PRO A 1 224 ? 7.388 6.424 -0.828 1.00 93.56 224 PRO A CA 1
ATOM 1731 C C . PRO A 1 224 ? 7.347 5.281 -1.858 1.00 93.56 224 PRO A C 1
ATOM 1733 O O . PRO A 1 224 ? 8.035 5.357 -2.872 1.00 93.56 224 PRO A O 1
ATOM 1736 N N . PHE A 1 225 ? 6.552 4.234 -1.621 1.00 92.25 225 PHE A N 1
ATOM 1737 C CA . PHE A 1 225 ? 6.380 3.095 -2.530 1.00 92.25 225 PHE A CA 1
ATOM 1738 C C . PHE A 1 225 ? 4.972 3.043 -3.152 1.00 92.25 225 PHE A C 1
ATOM 1740 O O . PHE A 1 225 ? 4.655 2.109 -3.884 1.00 92.25 225 PHE A O 1
ATOM 1747 N N . ALA A 1 226 ? 4.118 4.033 -2.873 1.00 92.50 226 ALA A N 1
ATOM 1748 C CA . ALA A 1 226 ? 2.730 4.087 -3.321 1.00 92.50 226 ALA A CA 1
ATOM 1749 C C . ALA A 1 226 ? 2.603 4.684 -4.737 1.00 92.50 226 ALA A C 1
ATOM 1751 O O . ALA A 1 226 ? 1.965 5.717 -4.935 1.00 92.50 226 ALA A O 1
ATOM 1752 N N . PHE A 1 227 ? 3.207 4.030 -5.731 1.00 93.19 227 PHE A N 1
ATOM 1753 C CA . PHE A 1 227 ? 3.045 4.374 -7.147 1.00 93.19 227 PHE A CA 1
ATOM 1754 C C . PHE A 1 227 ? 2.302 3.265 -7.905 1.00 93.19 227 PHE A C 1
ATOM 1756 O O . PHE A 1 227 ? 2.499 2.077 -7.658 1.00 93.19 227 PHE A O 1
ATOM 1763 N N . ILE A 1 228 ? 1.450 3.656 -8.855 1.00 94.44 228 ILE A N 1
ATOM 1764 C CA . ILE A 1 228 ? 0.695 2.735 -9.714 1.00 94.44 228 ILE A CA 1
ATOM 1765 C C . ILE A 1 228 ? 1.312 2.793 -11.119 1.00 94.44 228 ILE A C 1
ATOM 1767 O O . ILE A 1 228 ? 1.375 3.879 -11.705 1.00 94.44 228 ILE A O 1
ATOM 1771 N N . PRO A 1 229 ? 1.795 1.673 -11.684 1.00 94.88 229 PRO A N 1
ATOM 1772 C CA . PRO A 1 229 ? 2.398 1.679 -13.009 1.00 94.88 229 PRO A CA 1
ATOM 1773 C C . PRO A 1 229 ? 1.337 1.840 -14.105 1.00 94.88 229 PRO A C 1
ATOM 1775 O O . PRO A 1 229 ? 0.281 1.219 -14.062 1.00 94.88 229 PRO A O 1
ATOM 1778 N N . ARG A 1 230 ? 1.649 2.607 -15.159 1.00 93.88 230 ARG A N 1
ATOM 1779 C CA . ARG A 1 230 ? 0.696 2.980 -16.232 1.00 93.88 230 ARG A CA 1
ATOM 1780 C C . ARG A 1 230 ? 0.164 1.824 -17.093 1.00 93.88 230 ARG A C 1
ATOM 1782 O O . ARG A 1 230 ? -0.650 2.076 -17.986 1.00 93.88 230 ARG A O 1
ATOM 1789 N N . TYR A 1 231 ? 0.680 0.613 -16.908 1.00 95.81 231 TYR A N 1
ATOM 1790 C CA . TYR A 1 231 ? 0.231 -0.607 -17.579 1.00 95.81 231 TYR A CA 1
ATOM 1791 C C . TYR A 1 231 ? -0.789 -1.414 -16.753 1.00 95.81 231 TYR A C 1
ATOM 1793 O O . TYR A 1 231 ? -1.368 -2.365 -17.277 1.00 95.81 231 TYR A O 1
ATOM 1801 N N . LEU A 1 232 ? -1.036 -1.021 -15.497 1.00 95.44 232 LEU A N 1
ATOM 1802 C CA . LEU A 1 232 ? -2.117 -1.531 -14.659 1.00 95.44 232 LEU A CA 1
ATOM 1803 C C . LEU A 1 232 ? -3.182 -0.451 -14.469 1.00 95.44 232 LEU A C 1
ATOM 1805 O O . LEU A 1 232 ? -2.875 0.674 -14.079 1.00 95.44 232 LEU A O 1
ATOM 1809 N N . GLU A 1 233 ? -4.437 -0.822 -14.683 1.00 95.50 233 GLU A N 1
ATOM 1810 C CA . GLU A 1 233 ? -5.583 -0.094 -14.144 1.00 95.50 233 GLU A CA 1
ATOM 1811 C C . GLU A 1 233 ? -6.026 -0.800 -12.864 1.00 95.50 233 GLU A C 1
ATOM 1813 O O . GLU A 1 233 ? -6.154 -2.024 -12.853 1.00 95.50 233 GLU A O 1
ATOM 1818 N N . VAL A 1 234 ? -6.199 -0.058 -11.770 1.00 93.50 234 VAL A N 1
ATOM 1819 C CA . VAL A 1 234 ? -6.482 -0.625 -10.444 1.00 93.50 234 VAL A CA 1
ATOM 1820 C C . VAL A 1 234 ? -7.709 0.035 -9.832 1.00 93.50 234 VAL A C 1
ATOM 1822 O O . VAL A 1 234 ? -7.865 1.252 -9.907 1.00 93.50 234 VAL A O 1
ATOM 1825 N N . ASN A 1 235 ? -8.558 -0.769 -9.196 1.00 93.44 235 ASN A N 1
ATOM 1826 C CA . ASN A 1 235 ? -9.714 -0.310 -8.438 1.00 93.44 235 ASN A CA 1
ATOM 1827 C C . ASN A 1 235 ? -9.572 -0.788 -6.989 1.00 93.44 235 ASN A C 1
ATOM 1829 O O . ASN A 1 235 ? -9.735 -1.972 -6.685 1.00 93.44 235 ASN A O 1
ATOM 1833 N N . GLN A 1 236 ? -9.245 0.146 -6.097 1.00 89.69 236 GLN A N 1
ATOM 1834 C CA . GLN A 1 236 ? -8.938 -0.131 -4.695 1.00 89.69 236 GLN A CA 1
ATOM 1835 C C . GLN A 1 236 ? -10.169 -0.617 -3.919 1.00 89.69 236 GLN A C 1
ATOM 1837 O O . GLN A 1 236 ? -10.021 -1.459 -3.038 1.00 89.69 236 GLN A O 1
ATOM 1842 N N . ASN A 1 237 ? -11.374 -0.162 -4.283 1.00 90.12 237 ASN A N 1
ATOM 1843 C CA . ASN A 1 237 ? -12.618 -0.493 -3.576 1.00 90.12 237 ASN A CA 1
ATOM 1844 C C . ASN A 1 237 ? -12.930 -1.997 -3.618 1.00 90.12 237 ASN A C 1
ATOM 1846 O O . ASN A 1 237 ? -13.480 -2.542 -2.669 1.00 90.12 237 ASN A O 1
ATOM 1850 N N . VAL A 1 238 ? -12.562 -2.664 -4.717 1.00 90.38 238 VAL A N 1
ATOM 1851 C CA . VAL A 1 238 ? -12.734 -4.115 -4.925 1.00 90.38 238 VAL A CA 1
ATOM 1852 C C . VAL A 1 238 ? -11.402 -4.877 -4.941 1.00 90.38 238 VAL A C 1
ATOM 1854 O O . VAL A 1 238 ? -11.383 -6.068 -5.228 1.00 90.38 238 VAL A O 1
ATOM 1857 N N . CYS A 1 239 ? -10.283 -4.198 -4.661 1.00 88.75 239 CYS A N 1
ATOM 1858 C CA . CYS A 1 239 ? -8.919 -4.743 -4.729 1.00 88.75 239 CYS A CA 1
ATOM 1859 C C . CYS A 1 239 ? -8.554 -5.425 -6.070 1.00 88.75 239 CYS A C 1
ATOM 1861 O O . CYS A 1 239 ? -7.689 -6.298 -6.106 1.00 88.75 239 CYS A O 1
ATOM 1863 N N . ALA A 1 240 ? -9.176 -5.014 -7.179 1.00 89.00 240 ALA A N 1
ATOM 1864 C CA . ALA A 1 240 ? -8.985 -5.622 -8.498 1.00 89.00 240 ALA A CA 1
ATOM 1865 C C . ALA A 1 240 ? -8.029 -4.809 -9.386 1.00 89.00 240 ALA A C 1
ATOM 1867 O O . ALA A 1 240 ? -7.914 -3.587 -9.251 1.00 89.00 240 ALA A O 1
ATOM 1868 N N . ALA A 1 241 ? -7.376 -5.487 -10.334 1.00 92.25 241 ALA A N 1
ATOM 1869 C CA . ALA A 1 241 ? -6.493 -4.869 -11.318 1.00 92.25 241 ALA A CA 1
ATOM 1870 C C . ALA A 1 241 ? -6.667 -5.489 -12.712 1.00 92.25 241 ALA A C 1
ATOM 1872 O O . ALA A 1 241 ? -6.804 -6.705 -12.847 1.00 92.25 241 ALA A O 1
ATOM 1873 N N . VAL A 1 242 ? -6.597 -4.658 -13.753 1.00 94.94 242 VAL A N 1
ATOM 1874 C CA . VAL A 1 242 ? -6.603 -5.076 -15.161 1.00 94.94 242 VAL A CA 1
ATOM 1875 C C . VAL A 1 242 ? -5.230 -4.807 -15.770 1.00 94.94 242 VAL A C 1
ATOM 1877 O O . VAL A 1 242 ? -4.702 -3.694 -15.705 1.00 94.94 242 VAL A O 1
ATOM 1880 N N . TYR A 1 243 ? -4.648 -5.837 -16.386 1.00 95.81 243 TYR A N 1
ATOM 1881 C CA . TYR A 1 243 ? -3.404 -5.722 -17.142 1.00 95.81 243 TYR A CA 1
ATOM 1882 C C . TYR A 1 243 ? -3.699 -5.170 -18.539 1.00 95.81 243 TYR A C 1
ATOM 1884 O O . TYR A 1 243 ? -4.152 -5.900 -19.417 1.00 95.81 243 TYR A O 1
ATOM 1892 N N . LEU A 1 244 ? -3.474 -3.868 -18.733 1.00 94.88 244 LEU A N 1
ATOM 1893 C CA . LEU A 1 244 ? -3.839 -3.174 -19.971 1.00 94.88 244 LEU A CA 1
ATOM 1894 C C . LEU A 1 244 ? -2.890 -3.488 -21.133 1.00 94.88 244 LEU A C 1
ATOM 1896 O O . LEU A 1 244 ? -3.310 -3.540 -22.286 1.00 94.88 244 LEU A O 1
ATOM 1900 N N . ARG A 1 245 ? -1.586 -3.592 -20.849 1.00 95.12 245 ARG A N 1
ATOM 1901 C CA . ARG A 1 245 ? -0.523 -3.771 -21.851 1.00 95.12 245 ARG A CA 1
ATOM 1902 C C . ARG A 1 245 ? 0.787 -4.213 -21.204 1.00 95.12 245 ARG A C 1
ATOM 1904 O O . ARG A 1 245 ? 0.951 -4.119 -19.995 1.00 95.12 245 ARG A O 1
ATOM 1911 N N . HIS A 1 246 ? 1.759 -4.570 -22.034 1.00 97.06 246 HIS A N 1
ATOM 1912 C CA . HIS A 1 246 ? 3.149 -4.711 -21.607 1.00 97.06 246 HIS A CA 1
ATOM 1913 C C . HIS A 1 246 ? 3.803 -3.335 -21.353 1.00 97.06 246 HIS A C 1
ATOM 1915 O O . HIS A 1 246 ? 3.463 -2.371 -22.049 1.00 97.06 246 HIS A O 1
ATOM 1921 N N . PRO A 1 247 ? 4.728 -3.216 -20.377 1.00 97.00 247 PRO A N 1
ATOM 1922 C CA . PRO A 1 247 ? 5.446 -1.971 -20.111 1.00 97.00 247 PRO A CA 1
ATOM 1923 C C . PRO A 1 247 ? 6.309 -1.569 -21.308 1.00 97.00 247 PRO A C 1
ATOM 1925 O O . PRO A 1 247 ? 7.093 -2.370 -21.815 1.00 97.00 247 PRO A O 1
ATOM 1928 N N . VAL A 1 248 ? 6.201 -0.310 -21.734 1.00 96.25 248 VAL A N 1
ATOM 1929 C CA . VAL A 1 248 ? 6.980 0.236 -22.857 1.00 96.25 248 VAL A CA 1
ATOM 1930 C C . VAL A 1 248 ? 7.830 1.435 -22.442 1.00 96.25 248 VAL A C 1
ATOM 1932 O O . VAL A 1 248 ? 7.451 2.222 -21.572 1.00 96.25 248 VAL A O 1
ATOM 1935 N N . ALA A 1 249 ? 8.983 1.601 -23.090 1.00 95.38 249 ALA A N 1
ATOM 1936 C CA . ALA A 1 249 ? 9.750 2.838 -23.019 1.00 95.38 249 ALA A CA 1
ATOM 1937 C C . ALA A 1 249 ? 9.135 3.886 -23.959 1.00 95.38 249 ALA A C 1
ATOM 1939 O O . ALA A 1 249 ? 8.806 3.592 -25.109 1.00 95.38 249 ALA A O 1
ATOM 1940 N N . ARG A 1 250 ? 8.976 5.116 -23.470 1.00 92.75 250 ARG A N 1
ATOM 1941 C CA . ARG A 1 250 ? 8.512 6.281 -24.233 1.00 92.75 250 ARG A CA 1
ATOM 1942 C C . ARG A 1 250 ? 9.584 7.366 -24.181 1.00 92.75 250 ARG A C 1
ATOM 1944 O O . ARG A 1 250 ? 10.478 7.333 -23.338 1.00 92.75 250 ARG A O 1
ATOM 1951 N N . VAL A 1 251 ? 9.493 8.354 -25.069 1.00 95.56 251 VAL A N 1
ATOM 1952 C CA . VAL A 1 251 ? 10.417 9.497 -25.052 1.00 95.56 251 VAL A CA 1
ATOM 1953 C C . VAL A 1 251 ? 10.348 10.180 -23.679 1.00 95.56 251 VAL A C 1
ATOM 1955 O O . VAL A 1 251 ? 9.279 10.599 -23.239 1.00 95.56 251 VAL A O 1
ATOM 1958 N N . GLY A 1 252 ? 11.489 10.232 -22.989 1.00 92.50 252 GLY A N 1
ATOM 1959 C CA . GLY A 1 252 ? 11.644 10.839 -21.665 1.00 92.50 252 GLY A CA 1
ATOM 1960 C C . GLY A 1 252 ? 11.230 9.989 -20.454 1.00 92.50 252 GLY A C 1
ATOM 1961 O O . GLY A 1 252 ? 11.550 10.397 -19.345 1.00 92.50 252 GLY A O 1
ATOM 1962 N N . ASN A 1 253 ? 10.554 8.840 -20.608 1.00 92.06 253 ASN A N 1
ATOM 1963 C CA . ASN A 1 253 ? 10.113 8.008 -19.472 1.00 92.06 253 ASN A CA 1
ATOM 1964 C C . ASN A 1 253 ? 10.000 6.515 -19.830 1.00 92.06 253 ASN A C 1
ATOM 1966 O O . ASN A 1 253 ? 9.425 6.160 -20.859 1.00 92.06 253 ASN A O 1
ATOM 1970 N N . ALA A 1 254 ? 10.440 5.630 -18.932 1.00 94.38 254 ALA A N 1
ATOM 1971 C CA . ALA A 1 254 ? 10.152 4.196 -19.001 1.00 94.38 254 ALA A CA 1
ATOM 1972 C C . ALA A 1 254 ? 8.963 3.834 -18.095 1.00 94.38 254 ALA A C 1
ATOM 1974 O O . ALA A 1 254 ? 8.839 4.365 -16.996 1.00 94.38 254 ALA A O 1
ATOM 1975 N N . GLU A 1 255 ? 8.090 2.920 -18.535 1.00 94.94 255 GLU A N 1
ATOM 1976 C CA . GLU A 1 255 ? 6.980 2.432 -17.697 1.00 94.94 255 GLU A CA 1
ATOM 1977 C C . GLU A 1 255 ? 7.428 1.386 -16.649 1.00 94.94 255 GLU A C 1
ATOM 1979 O O . GLU A 1 255 ? 6.658 1.079 -15.743 1.00 94.94 255 GLU A O 1
ATOM 1984 N N . VAL A 1 256 ? 8.657 0.854 -16.740 1.00 95.25 256 VAL A N 1
ATOM 1985 C CA . VAL A 1 256 ? 9.223 -0.112 -15.776 1.00 95.25 256 VAL A CA 1
ATOM 1986 C C . VAL A 1 256 ? 9.703 0.617 -14.510 1.00 95.25 256 VAL A C 1
ATOM 1988 O O . VAL A 1 256 ? 10.554 1.501 -14.621 1.00 95.25 256 VAL A O 1
ATOM 1991 N N . PRO A 1 257 ? 9.226 0.253 -13.306 1.00 94.94 257 PRO A N 1
ATOM 1992 C CA . PRO A 1 257 ? 9.662 0.895 -12.071 1.00 94.94 257 PRO A CA 1
ATOM 1993 C C . PRO A 1 257 ? 11.042 0.385 -11.631 1.00 94.94 257 PRO A C 1
ATOM 1995 O O . PRO A 1 257 ? 11.174 -0.733 -11.135 1.00 94.94 257 PRO A O 1
ATOM 1998 N N . THR A 1 258 ? 12.076 1.218 -11.774 1.00 94.69 258 THR A N 1
ATOM 1999 C CA . THR A 1 258 ? 13.439 0.926 -11.296 1.00 94.69 258 THR A CA 1
ATOM 2000 C C . THR A 1 258 ? 13.971 2.069 -10.426 1.00 94.69 258 THR A C 1
ATOM 2002 O O . THR A 1 258 ? 13.919 3.214 -10.872 1.00 94.69 258 THR A O 1
ATOM 2005 N N . PRO A 1 259 ? 14.557 1.803 -9.242 1.00 95.88 259 PRO A N 1
ATOM 2006 C CA . PRO A 1 259 ? 15.214 2.834 -8.428 1.00 95.88 259 PRO A CA 1
ATOM 2007 C C . PRO A 1 259 ? 16.618 3.209 -8.944 1.00 95.88 259 PRO A C 1
ATOM 2009 O O . PRO A 1 259 ? 17.288 4.046 -8.345 1.00 95.88 259 PRO A O 1
ATOM 2012 N N . TYR A 1 260 ? 17.086 2.567 -10.019 1.00 96.38 260 TYR A N 1
ATOM 2013 C CA . TYR A 1 260 ? 18.417 2.755 -10.590 1.00 96.38 260 TYR A CA 1
ATOM 2014 C C . TYR A 1 260 ? 18.402 3.726 -11.779 1.00 96.38 260 TYR A C 1
ATOM 2016 O O . TYR A 1 260 ? 17.454 3.700 -12.570 1.00 96.38 260 TYR A O 1
ATOM 2024 N N . PRO A 1 261 ? 19.457 4.545 -11.947 1.00 96.19 261 PRO A N 1
ATOM 2025 C CA . PRO A 1 261 ? 19.610 5.416 -13.101 1.00 96.19 261 PRO A CA 1
ATOM 2026 C C . PRO A 1 261 ? 19.957 4.615 -14.369 1.00 96.19 261 PRO A C 1
ATOM 2028 O O . PRO A 1 261 ? 20.289 3.425 -14.324 1.00 96.19 261 PRO A O 1
ATOM 2031 N N . TYR A 1 262 ? 19.865 5.281 -15.520 1.00 94.06 262 TYR A N 1
ATOM 2032 C CA . TYR A 1 262 ? 19.970 4.660 -16.842 1.00 94.06 262 TYR A CA 1
ATOM 2033 C C . TYR A 1 262 ? 21.301 3.919 -17.067 1.00 94.06 262 TYR A C 1
ATOM 2035 O O . TYR A 1 262 ? 21.310 2.830 -17.641 1.00 94.06 262 TYR A O 1
ATOM 2043 N N . GLU A 1 263 ? 22.410 4.455 -16.561 1.00 97.12 263 GLU A N 1
ATOM 2044 C CA . GLU A 1 263 ? 23.760 3.912 -16.735 1.00 97.12 263 GLU A CA 1
ATOM 2045 C C . GLU A 1 263 ? 23.894 2.521 -16.099 1.00 97.12 263 GLU A C 1
ATOM 2047 O O . GLU A 1 263 ? 24.467 1.611 -16.700 1.00 97.12 263 GLU A O 1
ATOM 2052 N N . ILE A 1 264 ? 23.311 2.321 -14.910 1.00 97.50 264 ILE A N 1
ATOM 2053 C CA . ILE A 1 264 ? 23.315 1.020 -14.223 1.00 97.50 264 ILE A CA 1
ATOM 2054 C C . ILE A 1 264 ? 22.473 0.005 -15.004 1.00 97.50 264 ILE A C 1
ATOM 2056 O O . ILE A 1 264 ? 22.904 -1.132 -15.194 1.00 97.50 264 ILE A O 1
ATOM 2060 N N . ASN A 1 265 ? 21.313 0.421 -15.520 1.00 96.06 265 ASN A N 1
ATOM 2061 C CA . ASN A 1 265 ? 20.464 -0.436 -16.349 1.00 96.06 265 ASN A CA 1
ATOM 2062 C C . ASN A 1 265 ? 21.168 -0.836 -17.664 1.00 96.06 265 ASN A C 1
ATOM 2064 O O . ASN A 1 265 ? 21.064 -1.986 -18.094 1.00 96.06 265 ASN A O 1
ATOM 2068 N N . GLN A 1 266 ? 21.947 0.067 -18.271 1.00 96.31 266 GLN A N 1
ATOM 2069 C CA . GLN A 1 266 ? 22.753 -0.226 -19.462 1.00 96.31 266 GLN A CA 1
ATOM 2070 C C . GLN A 1 266 ? 23.905 -1.205 -19.165 1.00 96.31 266 GLN A C 1
ATOM 2072 O O . GLN A 1 266 ? 24.147 -2.125 -19.949 1.00 96.31 266 GLN A O 1
ATOM 2077 N N . LEU A 1 267 ? 24.598 -1.048 -18.031 1.00 96.50 267 LEU A N 1
ATOM 2078 C CA . LEU A 1 267 ? 25.631 -1.992 -17.585 1.00 96.50 267 LEU A CA 1
ATOM 2079 C C . LEU A 1 267 ? 25.045 -3.384 -17.307 1.00 96.50 267 LEU A C 1
ATOM 2081 O O . LEU A 1 267 ? 25.603 -4.381 -17.765 1.00 96.50 267 LEU A O 1
ATOM 2085 N N . ALA A 1 268 ? 23.893 -3.454 -16.633 1.00 96.69 268 ALA A N 1
ATOM 2086 C CA . ALA A 1 268 ? 23.180 -4.705 -16.391 1.00 96.69 268 ALA A CA 1
ATOM 2087 C C . ALA A 1 268 ? 22.775 -5.395 -17.705 1.00 96.69 268 ALA A C 1
ATOM 2089 O O . ALA A 1 268 ? 23.011 -6.591 -17.869 1.00 96.69 268 ALA A O 1
ATOM 2090 N N . TYR A 1 269 ? 22.236 -4.649 -18.675 1.00 96.12 269 TYR A N 1
ATOM 2091 C CA . TYR A 1 269 ? 21.902 -5.182 -19.999 1.00 96.12 269 TYR A CA 1
ATOM 2092 C C . TYR A 1 269 ? 23.128 -5.778 -20.712 1.00 96.12 269 TYR A C 1
ATOM 2094 O O . TYR A 1 269 ? 23.075 -6.912 -21.193 1.00 96.12 269 TYR A O 1
ATOM 2102 N N . ASN A 1 270 ? 24.257 -5.061 -20.718 1.00 96.44 270 ASN A N 1
ATOM 2103 C CA . ASN A 1 270 ? 25.506 -5.541 -21.316 1.00 96.44 270 ASN A CA 1
ATOM 2104 C C . ASN A 1 270 ? 26.011 -6.838 -20.661 1.00 96.44 270 ASN A C 1
ATOM 2106 O O . ASN A 1 270 ? 26.417 -7.756 -21.377 1.00 96.44 270 ASN A O 1
ATOM 2110 N N . TRP A 1 271 ? 25.941 -6.929 -19.327 1.00 96.56 271 TRP A N 1
ATOM 2111 C CA . TRP A 1 271 ? 26.275 -8.145 -18.585 1.00 96.56 271 TRP A CA 1
ATOM 2112 C C . TRP A 1 271 ? 25.375 -9.313 -19.000 1.00 96.56 271 TRP A C 1
ATOM 2114 O O . TRP A 1 271 ? 25.875 -10.371 -19.376 1.00 96.56 271 TRP A O 1
ATOM 2124 N N . TYR A 1 272 ? 24.049 -9.141 -19.007 1.00 97.00 272 TYR A N 1
ATOM 2125 C CA . TYR A 1 272 ? 23.127 -10.239 -19.326 1.00 97.00 272 TYR A CA 1
ATOM 2126 C C . TYR A 1 272 ? 23.201 -10.719 -20.785 1.00 97.00 272 TYR A C 1
ATOM 2128 O O . TYR A 1 272 ? 22.966 -11.902 -21.030 1.00 97.00 272 TYR A O 1
ATOM 2136 N N . LEU A 1 273 ? 23.621 -9.875 -21.738 1.00 96.69 273 LEU A N 1
ATOM 2137 C CA . LEU A 1 273 ? 23.888 -10.303 -23.121 1.00 96.69 273 LEU A CA 1
ATOM 2138 C C . LEU A 1 273 ? 25.016 -11.342 -23.242 1.00 96.69 273 LEU A C 1
ATOM 2140 O O . LEU A 1 273 ? 25.031 -12.122 -24.196 1.00 96.69 273 LEU A O 1
ATOM 2144 N N . ARG A 1 274 ? 25.997 -11.331 -22.330 1.00 93.94 274 ARG A N 1
ATOM 2145 C CA . ARG A 1 274 ? 27.216 -12.162 -22.426 1.00 93.94 274 ARG A CA 1
ATOM 2146 C C . ARG A 1 274 ? 27.461 -13.061 -21.214 1.00 93.94 274 ARG A C 1
ATOM 2148 O O . ARG A 1 274 ? 28.275 -13.977 -21.315 1.00 93.94 274 ARG A O 1
ATOM 2155 N N . ARG A 1 275 ? 26.742 -12.828 -20.112 1.00 91.06 275 ARG A N 1
ATOM 2156 C CA . ARG A 1 275 ? 26.936 -13.411 -18.771 1.00 91.06 275 ARG A CA 1
ATOM 2157 C C . ARG A 1 275 ? 28.365 -13.208 -18.234 1.00 91.06 275 ARG A C 1
ATOM 2159 O O . ARG A 1 275 ? 28.897 -14.080 -17.552 1.00 91.06 275 ARG A O 1
ATOM 2166 N N . ARG A 1 276 ? 28.978 -12.080 -18.614 1.00 75.06 276 ARG A N 1
ATOM 2167 C CA . ARG A 1 276 ? 30.311 -11.575 -18.245 1.00 75.06 276 ARG A CA 1
ATOM 2168 C C . ARG A 1 276 ? 30.458 -10.118 -18.698 1.00 75.06 276 ARG A C 1
ATOM 2170 O O . ARG A 1 276 ? 31.409 -9.466 -18.228 1.00 75.06 276 ARG A O 1
#